Protein AF-A0A8C3LV06-F1 (afdb_monomer)

Solvent-accessible surface area (backbone atoms only — not comparable to full-atom values): 16966 Å² total; per-residue (Å²): 79,62,70,56,52,54,40,48,55,54,16,47,57,49,19,74,75,67,77,44,65,38,77,65,41,42,72,44,47,41,74,47,81,89,54,96,88,49,93,68,50,49,31,35,33,46,54,68,69,76,47,93,83,79,91,57,84,78,45,54,64,52,33,32,54,49,22,48,60,50,52,73,74,55,76,70,52,90,56,35,66,41,77,50,70,51,93,23,17,34,30,35,27,59,29,60,67,59,49,50,53,45,45,52,55,44,41,69,72,43,50,95,50,49,88,47,71,39,69,87,43,71,79,50,79,71,45,82,40,79,43,71,36,39,42,52,41,68,65,47,65,93,48,76,74,39,50,54,40,38,54,54,37,51,51,54,46,51,50,41,42,46,62,60,29,50,67,47,39,38,61,62,58,47,76,78,54,66,67,51,7,42,38,53,51,17,36,76,77,64,54,53,73,65,48,42,72,76,40,32,55,60,44,45,29,50,24,37,52,50,52,70,65,43,80,84,44,74,61,61,58,49,50,11,50,54,44,32,49,35,43,75,72,62,35,67,69,48,44,51,52,52,49,51,56,48,55,49,39,52,55,53,50,53,55,58,40,52,76,69,73,50,76,80,54,72,62,86,74,51,62,68,58,46,50,60,48,46,64,66,45,44,54,61,51,51,53,51,53,49,50,53,51,54,50,52,53,51,52,56,56,63,73,76,111

InterPro domains:
  IPR001278 Arginine-tRNA ligase [PR01038] (128-143)
  IPR001278 Arginine-tRNA ligase [PR01038] (143-159)
  IPR001278 Arginine-tRNA ligase [PR01038] (167-180)
  IPR001278 Arginine-tRNA ligase [PTHR11956] (5-273)
  IPR001412 Aminoacyl-tRNA synthetase, class I, conserved site [PS00178] (136-147)
  IPR014729 Rossmann-like alpha/beta/alpha sandwich fold [G3DSA:3.40.50.620] (123-284)
  IPR035684 Arginyl-tRNA synthetase, catalytic core domain [PF00750] (106-262)
  IPR036695 Arginyl tRNA synthetase N-terminal domain superfamily [G3DSA:3.30.1360.70] (3-115)
  IPR036695 Arginyl tRNA synthetase N-terminal domain superfamily [SSF55190] (5-115)

Sequence (305 aa):
MAACAFRRSIARQLSEVLDLPPENLIKSISAVPVSRKRHNADFQLSIASIEEGSSSDYVAQDLQLRAQKLAEKLKCDAVVSEISTGPGTVNFTINRELLAKTVLQQVLKDGTQYGTKSELFSTVPKQKAVVEFSSPNIAKKFHIGHLRSTIIGNFIANLKVALGHEVTRINYLGDWGMQFGLLGVGFQQFGDKEKLKSSPLQHLSEVYVQINKAPADENTKKLAKDFFRKLEEHDEQALSLWKEFRDFSIKEYTRIYKVQTIHAFSQQRLQYHLLYTVTSRMEPVAQHLMGELCAIDHEITTMNL

pLDDT: mean 80.42, std 15.05, range [36.78, 95.38]

Foldseek 3Di:
DLVLVLLLVVLVQLCVVVVDDSVLSSVQKDADDDDPPDDFFGIKGAQCSVDPDDDDPVVQVVLQVVLVVSQVSGDADQFFPDWDGDRSMIGTHGDPVSSVVVLVVQCVVCPVLPPLPDPVLVPVDAEEDEQEFLQEELLAADDVVSVVRLVVSLVVQVVSVSSVYNYAYDRNHNLADLLLLLLVLLCVVQNDPVCCVPPVSVRSNVSSVVSVPPPPDPVSSVSSVVLNVCVVVVPPVSVVVSVSSVVSSVVVVVVVSVVVVGDDHPPPPPVVVVVVVCVVVVVVVVVVVVVVVVVVVVVVVVVVD

Secondary structure (DSSP, 8-state):
-HHHHHHHHHHHHHHHHHT--HHHHHHHEEEPPPPSSS---SEEEEGGGTSS---STTHHHHHHHHHHHHHHH----SSEEEEEEETTEEEEEE-HHHHHHHHHHHHHHHGGGTTTS-GGGTTSPP-EEEEE----BTTS---HHHHHHHHHHHHHHHHHHHTT-EEEEE---B-SSHHHHHHHHHHHHH--HHHHHHSHHHHHHHHHHHHHHS---HHHHHHHHHHHHHHHTT-HHHHHHHHHHHHHHHHHHHHHHHHTTPPPPS-SSSHHHHHHHHHHHHHHHHHHHHHHHHHHHHHHHHTT-

Nearest PDB structures (foldseek):
  1bs2-assembly1_A  TM=8.374E-01  e=4.295E-19  Saccharomyces cerevisiae
  6ao8-assembly1_A  TM=7.789E-01  e=2.149E-13  Neisseria gonorrhoeae NCCP11945
  5yym-assembly1_A  TM=6.961E-01  e=3.476E-12  Escherichia coli K-12
  4q2t-assembly1_A  TM=6.545E-01  e=7.937E-13  Homo sapiens
  4r3z-assembly1_B  TM=6.795E-01  e=8.151E-12  Homo sapiens

Structure (mmCIF, N/CA/C/O backbone):
data_AF-A0A8C3LV06-F1
#
_entry.id   AF-A0A8C3LV06-F1
#
loop_
_atom_site.group_PDB
_atom_site.id
_atom_site.type_symbol
_atom_site.label_atom_id
_atom_site.label_alt_id
_atom_site.label_comp_id
_atom_site.label_asym_id
_atom_site.label_entity_id
_atom_site.label_seq_id
_atom_site.pdbx_PDB_ins_code
_atom_site.Cartn_x
_atom_site.Cartn_y
_atom_site.Cartn_z
_atom_site.occupancy
_atom_site.B_iso_or_equiv
_atom_site.auth_seq_id
_atom_site.auth_comp_id
_atom_site.auth_asym_id
_atom_site.auth_atom_id
_atom_site.pdbx_PDB_model_num
ATOM 1 N N . MET A 1 1 ? -17.267 -4.436 12.853 1.00 59.28 1 MET A N 1
ATOM 2 C CA . MET A 1 1 ? -16.192 -5.362 13.291 1.00 59.28 1 MET A CA 1
ATOM 3 C C . MET A 1 1 ? -16.259 -5.563 14.795 1.00 59.28 1 MET A C 1
ATOM 5 O O . MET A 1 1 ? -16.651 -4.626 15.475 1.00 59.28 1 MET A O 1
ATOM 9 N N . ALA A 1 2 ? -15.867 -6.730 15.315 1.00 57.78 2 ALA A N 1
ATOM 10 C CA . ALA A 1 2 ? -15.895 -7.057 16.750 1.00 57.78 2 ALA A CA 1
ATOM 11 C C . ALA A 1 2 ? -15.299 -5.951 17.650 1.00 57.78 2 ALA A C 1
ATOM 13 O O . ALA A 1 2 ? -15.920 -5.546 18.623 1.00 57.78 2 ALA A O 1
ATOM 14 N N . ALA A 1 3 ? -14.159 -5.366 17.260 1.00 59.59 3 ALA A N 1
ATOM 15 C CA . ALA A 1 3 ? -13.548 -4.242 17.978 1.00 59.59 3 ALA A CA 1
ATOM 16 C C . ALA A 1 3 ? -14.428 -2.975 18.008 1.00 59.59 3 ALA A C 1
ATOM 18 O O . ALA A 1 3 ? -14.523 -2.322 19.043 1.00 59.59 3 ALA A O 1
ATOM 19 N N . CYS A 1 4 ? -15.118 -2.645 16.908 1.00 75.12 4 CYS A N 1
ATOM 20 C CA . CYS A 1 4 ? -16.107 -1.561 16.891 1.00 75.12 4 CYS A CA 1
ATOM 21 C C . CYS A 1 4 ? -17.306 -1.892 17.787 1.00 75.12 4 CYS A C 1
ATOM 23 O O . CYS A 1 4 ? -17.836 -0.995 18.422 1.00 75.12 4 CYS A O 1
ATOM 25 N N . ALA A 1 5 ? -17.714 -3.162 17.883 1.00 83.69 5 ALA A N 1
ATOM 26 C CA . ALA A 1 5 ? -18.801 -3.566 18.775 1.00 83.69 5 ALA A CA 1
ATOM 27 C C . ALA A 1 5 ? -18.430 -3.349 20.253 1.00 83.69 5 ALA A C 1
ATOM 29 O O . ALA A 1 5 ? -19.227 -2.783 20.997 1.00 83.69 5 ALA A O 1
ATOM 30 N N . PHE A 1 6 ? -17.202 -3.695 20.655 1.00 90.31 6 PHE A N 1
ATOM 31 C CA . PHE A 1 6 ? -16.707 -3.412 22.007 1.00 90.31 6 PHE A CA 1
ATOM 32 C C . PHE A 1 6 ? -16.583 -1.907 22.275 1.00 90.31 6 PHE A C 1
ATOM 34 O O . PHE A 1 6 ? -17.076 -1.435 23.297 1.00 90.31 6 PHE A O 1
ATOM 41 N N . ARG A 1 7 ? -16.034 -1.130 21.327 1.00 90.31 7 ARG A N 1
ATOM 42 C CA . ARG A 1 7 ? -16.008 0.341 21.434 1.00 90.31 7 ARG A CA 1
ATOM 43 C C . ARG A 1 7 ? -17.403 0.946 21.544 1.00 90.31 7 ARG A C 1
ATOM 45 O O . ARG A 1 7 ? -17.586 1.841 22.353 1.00 90.31 7 ARG A O 1
ATOM 52 N N . ARG A 1 8 ? -18.386 0.456 20.782 1.00 89.62 8 ARG A N 1
ATOM 53 C CA . ARG A 1 8 ? -19.788 0.899 20.871 1.00 89.62 8 ARG A CA 1
ATOM 54 C C . ARG A 1 8 ? -20.403 0.580 22.231 1.00 89.62 8 ARG A C 1
ATOM 56 O O . ARG A 1 8 ? -21.121 1.415 22.764 1.00 89.62 8 ARG A O 1
ATOM 63 N N . SER A 1 9 ? -20.112 -0.594 22.796 1.00 91.69 9 SER A N 1
ATOM 64 C CA . SER A 1 9 ? -20.578 -0.961 24.140 1.00 91.69 9 SER A CA 1
ATOM 65 C C . SER A 1 9 ? -20.042 0.010 25.193 1.00 91.69 9 SER A C 1
ATOM 67 O O . SER A 1 9 ? -20.816 0.561 25.969 1.00 91.69 9 SER A O 1
ATOM 69 N N . ILE A 1 10 ? -18.734 0.291 25.155 1.00 93.19 10 ILE A N 1
ATOM 70 C CA . ILE A 1 10 ? -18.096 1.270 26.046 1.00 93.19 10 ILE A CA 1
ATOM 71 C C . ILE A 1 10 ? -18.674 2.6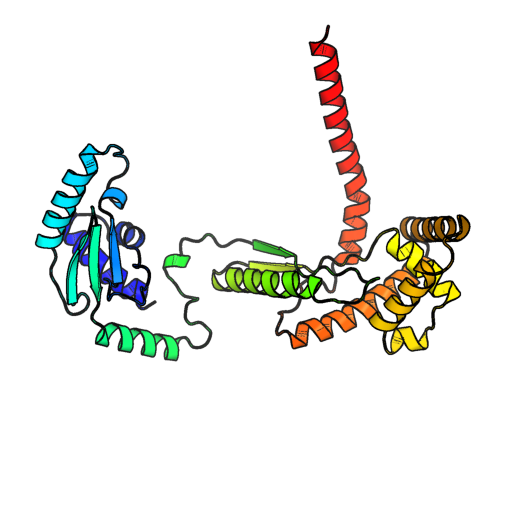75 25.805 1.00 93.19 10 ILE A C 1
ATOM 73 O O . ILE A 1 10 ? -19.052 3.361 26.750 1.00 93.19 10 ILE A O 1
ATOM 77 N N . ALA A 1 11 ? -18.790 3.099 24.543 1.00 92.31 11 ALA A N 1
ATOM 78 C CA . ALA A 1 11 ? -19.315 4.411 24.171 1.00 92.31 11 ALA A CA 1
ATOM 79 C C . ALA A 1 11 ? -20.763 4.618 24.629 1.00 92.31 11 ALA A C 1
ATOM 81 O O . ALA A 1 11 ? -21.119 5.726 25.013 1.00 92.31 11 ALA A O 1
ATOM 82 N N . ARG A 1 12 ? -21.592 3.567 24.622 1.00 92.12 12 ARG A N 1
ATOM 83 C CA . ARG A 1 12 ? -22.968 3.624 25.125 1.00 92.12 12 ARG A CA 1
ATOM 84 C C . ARG A 1 12 ? -23.007 3.884 26.629 1.00 92.12 12 ARG A C 1
ATOM 86 O O . ARG A 1 12 ? -23.731 4.775 27.051 1.00 92.12 12 ARG A O 1
ATOM 93 N N . GLN A 1 13 ? -22.200 3.169 27.415 1.00 91.94 13 GLN A N 1
ATOM 94 C CA . GLN A 1 13 ? -22.111 3.435 28.854 1.00 91.94 13 GLN A CA 1
ATOM 95 C C . GLN A 1 13 ? -21.597 4.853 29.138 1.00 91.94 13 GLN A C 1
ATOM 97 O O . GLN A 1 13 ? -22.142 5.567 29.971 1.00 91.94 13 GLN A O 1
ATOM 102 N N . LEU A 1 14 ? -20.558 5.285 28.418 1.00 91.56 14 LEU A N 1
ATOM 103 C CA . LEU A 1 14 ? -20.012 6.635 28.555 1.00 91.56 14 LEU A CA 1
ATOM 104 C C . LEU A 1 14 ? -21.028 7.712 28.168 1.00 91.56 14 LEU A C 1
ATOM 106 O O . LEU A 1 14 ? -21.079 8.749 28.818 1.00 91.56 14 LEU A O 1
ATOM 110 N N . SER A 1 15 ? -21.839 7.466 27.140 1.00 92.56 15 SER A N 1
ATOM 111 C CA . SER A 1 15 ? -22.902 8.367 26.691 1.00 92.56 15 SER A CA 1
ATOM 112 C C . SER A 1 15 ? -23.941 8.609 27.785 1.00 92.56 15 SER A C 1
ATOM 114 O O . SER A 1 15 ? -24.304 9.755 28.021 1.00 92.56 15 SER A O 1
ATOM 116 N N . GLU A 1 16 ? -24.340 7.563 28.515 1.00 90.50 16 GLU A N 1
ATOM 117 C CA . GLU A 1 16 ? -25.281 7.671 29.640 1.00 90.50 16 GLU A CA 1
ATOM 118 C C . GLU A 1 16 ? -24.711 8.493 30.810 1.00 90.50 16 GLU A C 1
ATOM 120 O O . GLU A 1 16 ? -25.458 9.159 31.523 1.00 90.50 16 GLU A O 1
ATOM 125 N N . VAL A 1 17 ? -23.389 8.467 31.011 1.00 90.38 17 VAL A N 1
ATOM 126 C CA . VAL A 1 17 ? -22.721 9.178 32.115 1.00 90.38 17 VAL A CA 1
ATOM 127 C C . VAL A 1 17 ? -22.338 10.617 31.753 1.00 90.38 17 VAL A C 1
ATOM 129 O O . VAL A 1 17 ? -22.349 11.488 32.624 1.00 90.38 17 VAL A O 1
ATOM 132 N N . LEU A 1 18 ? -21.952 10.857 30.498 1.00 87.50 18 LEU A N 1
ATOM 133 C CA . LEU A 1 18 ? -21.430 12.139 30.012 1.00 87.50 18 LEU A CA 1
ATOM 134 C C . LEU A 1 18 ? -22.473 12.987 29.275 1.00 87.50 18 LEU A C 1
ATOM 136 O O . LEU A 1 18 ? -22.171 14.131 28.957 1.00 87.50 18 LEU A O 1
ATOM 140 N N . ASP A 1 19 ? -23.656 12.437 28.989 1.00 87.06 19 ASP A N 1
ATOM 141 C CA . ASP A 1 19 ? -24.707 13.078 28.184 1.00 87.06 19 ASP A CA 1
ATOM 142 C C . ASP A 1 19 ? -24.207 13.531 26.796 1.00 87.06 19 ASP A C 1
ATOM 144 O O . ASP A 1 19 ? -24.545 14.589 26.268 1.00 87.06 19 ASP A O 1
ATOM 148 N N . LEU A 1 20 ? -23.338 12.711 26.194 1.00 86.94 20 LEU A N 1
ATOM 149 C CA . LEU A 1 20 ? -22.766 12.938 24.866 1.00 86.94 20 LEU A CA 1
ATOM 150 C C . LEU A 1 20 ? -23.224 11.854 23.887 1.00 86.94 20 LEU A C 1
ATOM 152 O O . LEU A 1 20 ? -23.352 10.696 24.287 1.00 86.94 20 LEU A O 1
ATOM 156 N N . PRO A 1 21 ? -23.396 12.161 22.588 1.00 86.31 21 PRO A N 1
ATOM 157 C CA . PRO A 1 21 ? -23.727 11.149 21.589 1.00 86.31 21 PRO A CA 1
ATOM 158 C C . PRO A 1 21 ? -22.672 10.024 21.532 1.00 86.31 21 PRO A C 1
ATOM 160 O O . PRO A 1 21 ? -21.477 10.327 21.420 1.00 86.31 21 PRO A O 1
ATOM 163 N N . PRO A 1 22 ? -23.069 8.732 21.514 1.00 85.62 22 PRO A N 1
ATOM 164 C CA . PRO A 1 22 ? -22.128 7.609 21.442 1.00 85.62 22 PRO A CA 1
ATOM 165 C C . PRO A 1 22 ? -21.170 7.694 20.245 1.00 85.62 22 PRO A C 1
ATOM 167 O O . PRO A 1 22 ? -20.008 7.310 20.350 1.00 85.62 22 PRO A O 1
ATOM 170 N N . GLU A 1 23 ? -21.633 8.247 19.120 1.00 83.56 23 GLU A N 1
ATOM 171 C CA . GLU A 1 23 ? -20.854 8.394 17.882 1.00 83.56 23 GLU A CA 1
ATOM 172 C C . GLU A 1 23 ? -19.604 9.270 18.047 1.00 83.56 23 GLU A C 1
ATOM 174 O O . GLU A 1 23 ? -18.563 9.000 17.442 1.00 83.56 23 GLU A O 1
ATOM 179 N N . ASN A 1 24 ? -19.674 10.290 18.907 1.00 81.56 24 ASN A N 1
ATOM 180 C CA . ASN A 1 24 ? -18.527 11.147 19.203 1.00 81.56 24 ASN A CA 1
ATOM 181 C C . ASN A 1 24 ? -17.500 10.393 20.062 1.00 81.56 24 ASN A C 1
ATOM 183 O O . ASN A 1 24 ? -16.297 10.477 19.824 1.00 81.56 24 ASN A O 1
ATOM 187 N N . LEU A 1 25 ? -17.980 9.574 21.000 1.00 86.50 25 LEU A N 1
ATOM 188 C CA . LEU A 1 25 ? -17.151 8.840 21.956 1.00 86.50 25 LEU A CA 1
ATOM 189 C C . LEU A 1 25 ? -16.418 7.645 21.329 1.00 86.50 25 LEU A C 1
ATOM 191 O O . LEU A 1 25 ? -15.299 7.332 21.733 1.00 86.50 25 LEU A O 1
ATOM 195 N N . ILE A 1 26 ? -16.989 7.000 20.303 1.00 86.81 26 ILE A N 1
ATOM 196 C CA . ILE A 1 26 ? -16.343 5.877 19.592 1.00 86.81 26 ILE A CA 1
ATOM 197 C C . ILE A 1 26 ? -14.964 6.270 19.035 1.00 86.81 26 ILE A C 1
ATOM 199 O O . ILE A 1 26 ? -14.056 5.432 18.994 1.00 86.81 26 ILE A O 1
ATOM 203 N N . LYS A 1 27 ? -14.800 7.532 18.611 1.00 80.75 27 LYS A N 1
ATOM 204 C CA . LYS A 1 27 ? -13.540 8.066 18.066 1.00 80.75 27 LYS A CA 1
ATOM 205 C C . LYS A 1 27 ? -12.513 8.361 19.158 1.00 80.75 27 LYS A C 1
ATOM 207 O O . LYS A 1 27 ? -11.328 8.119 18.943 1.00 80.75 27 LYS A O 1
ATOM 212 N N . SER A 1 28 ? -12.971 8.831 20.314 1.00 86.75 28 SER A N 1
ATOM 213 C CA . SER A 1 28 ? -12.127 9.147 21.473 1.00 86.75 28 SER A CA 1
ATOM 214 C C . SER A 1 28 ? -11.624 7.893 22.202 1.00 86.75 28 SER A C 1
ATOM 216 O O . SER A 1 28 ? -10.602 7.937 22.888 1.00 86.75 28 SER A O 1
ATOM 218 N N . ILE A 1 29 ? -12.292 6.745 22.025 1.00 90.38 29 ILE A N 1
ATOM 219 C CA . ILE A 1 29 ? -11.826 5.455 22.549 1.00 90.38 29 ILE A CA 1
ATOM 220 C C . ILE A 1 29 ? -10.744 4.869 21.631 1.00 90.38 29 ILE A C 1
ATOM 222 O O . ILE A 1 29 ? -10.997 4.431 20.502 1.00 90.38 29 ILE A O 1
ATOM 226 N N . SER A 1 30 ? -9.525 4.776 22.155 1.00 89.44 30 SER A N 1
ATOM 227 C CA . SER A 1 30 ? -8.371 4.185 21.472 1.00 89.44 30 SER A CA 1
ATOM 228 C C . SER A 1 30 ? -8.078 2.780 21.997 1.00 89.44 30 SER A C 1
ATOM 230 O O . SER A 1 30 ? -8.374 2.455 23.143 1.00 89.44 30 SER A O 1
ATOM 232 N N . ALA A 1 31 ? -7.534 1.911 21.140 1.00 89.69 31 ALA A N 1
ATOM 233 C CA . ALA A 1 31 ? -7.027 0.615 21.587 1.00 89.69 31 ALA A CA 1
ATOM 234 C C . ALA A 1 31 ? -5.646 0.813 22.220 1.00 89.69 31 ALA A C 1
ATOM 236 O O . ALA A 1 31 ? -4.816 1.535 21.662 1.00 89.69 31 ALA A O 1
ATOM 237 N N . VAL A 1 32 ? -5.398 0.168 23.355 1.00 88.88 32 VAL A N 1
ATOM 238 C CA . VAL A 1 32 ? -4.099 0.239 24.028 1.00 88.88 32 VAL A CA 1
ATOM 239 C C . VAL A 1 32 ? -3.105 -0.668 23.289 1.00 88.88 32 VAL A C 1
ATOM 241 O O . VAL A 1 32 ? -3.452 -1.799 22.933 1.00 88.88 32 VAL A O 1
ATOM 244 N N . PRO A 1 33 ? -1.861 -0.219 23.039 1.00 83.19 33 PRO A N 1
ATOM 245 C CA . PRO A 1 33 ? -0.847 -1.059 22.418 1.00 83.19 33 PRO A CA 1
ATOM 246 C C . PRO A 1 33 ? -0.583 -2.336 23.222 1.00 83.19 33 PRO A C 1
ATOM 248 O O . PRO A 1 33 ? -0.356 -2.303 24.436 1.00 83.19 33 PRO A O 1
ATOM 251 N N . VAL A 1 34 ? -0.556 -3.470 22.522 1.00 79.44 34 VAL A N 1
ATOM 252 C CA . VAL A 1 34 ? -0.264 -4.771 23.129 1.00 79.44 34 VAL A CA 1
ATOM 253 C C . VAL A 1 34 ? 1.190 -4.796 23.604 1.00 79.44 34 VAL A C 1
ATOM 255 O O . VAL A 1 34 ? 2.120 -4.656 22.808 1.00 79.44 34 VAL A O 1
ATOM 258 N N . SER A 1 35 ? 1.393 -5.011 24.904 1.00 76.50 35 SER A N 1
ATOM 259 C CA . SER A 1 35 ? 2.715 -5.191 25.506 1.00 76.50 35 SER A CA 1
ATOM 260 C C . SER A 1 35 ? 2.973 -6.664 25.802 1.00 76.50 35 SER A C 1
ATOM 262 O O . SER A 1 35 ? 2.131 -7.352 26.366 1.00 76.50 35 SER A O 1
ATOM 264 N N . ARG A 1 36 ? 4.177 -7.151 25.478 1.00 69.69 36 ARG A N 1
ATOM 265 C CA . ARG A 1 36 ? 4.601 -8.522 25.825 1.00 69.69 36 ARG A CA 1
ATOM 266 C C . ARG A 1 36 ? 4.936 -8.696 27.309 1.00 69.69 36 ARG A C 1
ATOM 268 O O . ARG A 1 36 ? 5.034 -9.824 27.771 1.00 69.69 36 ARG A O 1
ATOM 275 N N . LYS A 1 37 ? 5.184 -7.601 28.036 1.00 66.62 37 LYS A N 1
ATOM 276 C CA . LYS A 1 37 ? 5.711 -7.638 29.412 1.00 66.62 37 LYS A CA 1
ATOM 277 C C . LYS A 1 37 ? 4.635 -7.494 30.487 1.00 66.62 37 LYS A C 1
ATOM 279 O O . LYS A 1 37 ? 4.891 -7.847 31.632 1.00 66.62 37 LYS A O 1
ATOM 284 N N . ARG A 1 38 ? 3.476 -6.924 30.152 1.00 67.31 38 ARG A N 1
ATOM 285 C CA . ARG A 1 38 ? 2.383 -6.663 31.097 1.00 67.31 38 ARG A CA 1
ATOM 286 C C . ARG A 1 38 ? 1.049 -6.841 30.396 1.00 67.31 38 ARG A C 1
ATOM 288 O O . ARG A 1 38 ? 0.902 -6.421 29.249 1.00 67.31 38 ARG A O 1
ATOM 295 N N . HIS A 1 39 ? 0.097 -7.441 31.102 1.00 66.12 39 HIS A N 1
ATOM 296 C CA . HIS A 1 39 ? -1.296 -7.387 30.693 1.00 66.12 39 HIS A CA 1
ATOM 297 C C . HIS A 1 39 ? -1.780 -5.951 30.906 1.00 66.12 39 HIS A C 1
ATOM 299 O O . HIS A 1 39 ? -1.859 -5.483 32.039 1.00 66.12 39 HIS A O 1
ATOM 305 N N . ASN A 1 40 ? -2.041 -5.250 29.808 1.00 78.75 40 ASN A N 1
ATOM 306 C CA . ASN A 1 40 ? -2.630 -3.920 29.830 1.00 78.75 40 ASN A CA 1
ATOM 307 C C . ASN A 1 40 ? -4.138 -4.037 29.572 1.00 78.75 40 ASN A C 1
ATOM 309 O O . ASN A 1 40 ? -4.604 -5.053 29.050 1.00 78.75 40 ASN A O 1
ATOM 313 N N . ALA A 1 41 ? -4.881 -2.983 29.906 1.00 89.88 41 ALA A N 1
ATOM 314 C CA . ALA A 1 41 ? -6.248 -2.808 29.427 1.00 89.88 41 ALA A CA 1
ATOM 315 C C . ALA A 1 41 ? -6.306 -2.864 27.890 1.00 89.88 41 ALA A C 1
ATOM 317 O O . ALA A 1 41 ? -5.293 -2.668 27.219 1.00 89.88 41 ALA A O 1
ATOM 318 N N . ASP A 1 42 ? -7.484 -3.127 27.330 1.00 91.44 42 ASP A N 1
ATOM 319 C CA . ASP A 1 42 ? -7.668 -3.279 25.883 1.00 91.44 42 ASP A CA 1
ATOM 320 C C . ASP A 1 42 ? -8.013 -1.952 25.201 1.00 91.44 42 ASP A C 1
ATOM 322 O O . ASP A 1 42 ? -7.563 -1.674 24.085 1.00 91.44 42 ASP A O 1
ATOM 326 N N . PHE A 1 43 ? -8.795 -1.113 25.880 1.00 93.31 43 PHE A N 1
ATOM 327 C CA . PHE A 1 43 ? -9.181 0.210 25.409 1.00 93.31 43 PHE A CA 1
ATOM 328 C C . PHE A 1 43 ? -8.884 1.276 26.455 1.00 93.31 43 PHE A C 1
ATOM 330 O O . PHE A 1 43 ? -8.876 1.002 27.652 1.00 93.31 43 PHE A O 1
ATOM 337 N N . GLN A 1 44 ? -8.683 2.502 25.989 1.00 93.69 44 GLN A N 1
ATOM 338 C CA . GLN A 1 44 ? -8.524 3.672 26.836 1.00 93.69 44 GLN A CA 1
ATOM 339 C C . GLN A 1 44 ? -9.302 4.858 26.263 1.00 93.69 44 GLN A C 1
ATOM 341 O O . GLN A 1 44 ? -9.381 5.047 25.044 1.00 93.69 44 GLN A O 1
ATOM 346 N N . LEU A 1 45 ? -9.835 5.675 27.161 1.00 93.25 45 LEU A N 1
ATOM 347 C CA . LEU A 1 45 ? -10.432 6.971 26.881 1.00 93.25 45 LEU A CA 1
ATOM 348 C C . LEU A 1 45 ? -9.584 8.041 27.565 1.00 93.25 45 LEU A C 1
ATOM 350 O O . LEU A 1 45 ? -9.437 8.024 28.786 1.00 93.25 45 LEU A O 1
ATOM 354 N N . SER A 1 46 ? -9.030 8.969 26.787 1.00 91.69 46 SER A N 1
ATOM 355 C CA . SER A 1 46 ? -8.356 10.143 27.345 1.00 91.69 46 SER A CA 1
ATOM 356 C C . SER A 1 46 ? -9.391 11.207 27.680 1.00 91.69 46 SER A C 1
ATOM 358 O O . SER A 1 46 ? -10.158 11.603 26.804 1.00 91.69 46 SER A O 1
ATOM 360 N N . ILE A 1 47 ? -9.399 11.699 28.919 1.00 89.00 47 ILE A N 1
ATOM 361 C CA . ILE A 1 47 ? -10.327 12.765 29.330 1.00 89.00 47 ILE A CA 1
ATOM 362 C C . ILE A 1 47 ? -10.102 14.032 28.489 1.00 89.00 47 ILE A C 1
ATOM 364 O O . ILE A 1 47 ? -11.059 14.633 28.012 1.00 89.00 47 ILE A O 1
ATOM 368 N N . ALA A 1 48 ? -8.843 14.349 28.175 1.00 85.50 48 ALA A N 1
ATOM 369 C CA . ALA A 1 48 ? -8.485 15.474 27.310 1.00 85.50 48 ALA A CA 1
ATOM 370 C C . ALA A 1 48 ? -9.032 15.353 25.873 1.00 85.50 48 ALA A C 1
ATOM 372 O O . ALA A 1 48 ? -9.191 16.353 25.191 1.00 85.50 48 ALA A O 1
ATOM 373 N N . SER A 1 49 ? -9.339 14.141 25.394 1.00 82.62 49 SER A N 1
ATOM 374 C CA . SER A 1 49 ? -9.898 13.938 24.044 1.00 82.62 49 SER A CA 1
ATOM 375 C C . SER A 1 49 ? -11.404 14.205 23.939 1.00 82.62 49 SER A C 1
ATOM 377 O O . SER A 1 49 ? -11.962 14.126 22.846 1.00 82.62 49 SER A O 1
ATOM 379 N N . ILE A 1 50 ? -12.066 14.466 25.067 1.00 78.38 50 ILE A N 1
ATOM 380 C CA . ILE A 1 50 ? -13.497 14.790 25.148 1.00 78.38 50 ILE A CA 1
ATOM 381 C C . ILE A 1 50 ? -13.694 16.293 25.400 1.00 78.38 50 ILE A C 1
ATOM 383 O O . ILE A 1 50 ? -14.753 16.838 25.106 1.00 78.38 50 ILE A O 1
ATOM 387 N N . GLU A 1 51 ? -12.668 16.973 25.909 1.00 70.12 51 GLU A N 1
ATOM 388 C CA . GLU A 1 51 ? -12.691 18.389 26.255 1.00 70.12 51 GLU A CA 1
ATOM 389 C C . GLU A 1 51 ? -11.786 19.151 25.275 1.00 70.12 51 GLU A C 1
ATOM 391 O O . GLU A 1 51 ? -10.562 19.137 25.393 1.00 70.12 51 GLU A O 1
ATOM 396 N N . GLU A 1 52 ? -12.368 19.792 24.260 1.00 53.88 52 GLU A N 1
ATOM 397 C CA . GLU A 1 52 ? -11.611 20.658 23.352 1.00 53.88 52 GLU A CA 1
ATOM 398 C C . GLU A 1 52 ? -10.984 21.835 24.134 1.00 53.88 52 GLU A C 1
ATOM 400 O O . GLU A 1 52 ? -11.682 22.749 24.565 1.00 53.88 52 GLU A O 1
ATOM 405 N N . GLY A 1 53 ? -9.652 21.840 24.285 1.00 51.72 53 GLY A N 1
ATOM 406 C CA . GLY A 1 53 ? -8.877 23.079 24.457 1.00 51.72 53 GLY A CA 1
ATOM 407 C C . GLY A 1 53 ? -8.423 23.499 25.862 1.00 51.72 53 GLY A C 1
ATOM 408 O O . GLY A 1 53 ? -8.575 24.667 26.211 1.00 51.72 53 GLY A O 1
ATOM 409 N N . SER A 1 54 ? -7.759 22.643 26.646 1.00 44.84 54 SER A N 1
ATOM 410 C CA . SER A 1 54 ? -7.078 23.097 27.876 1.00 44.84 54 SER A CA 1
ATOM 411 C C . SER A 1 54 ? -5.652 22.541 28.026 1.00 44.84 54 SER A C 1
ATOM 413 O O . SER A 1 54 ? -5.413 21.434 28.499 1.00 44.84 54 SER A O 1
ATOM 415 N N . SER A 1 55 ? -4.674 23.358 27.621 1.00 49.16 55 SER A N 1
ATOM 416 C CA . SER A 1 55 ? -3.234 23.118 27.791 1.00 49.16 55 SER A CA 1
ATOM 417 C C . SER A 1 55 ? -2.706 23.851 29.031 1.00 49.16 55 SER A C 1
ATOM 419 O O . SER A 1 55 ? -2.677 25.078 29.022 1.00 49.16 55 SER A O 1
ATOM 421 N N . SER A 1 56 ? -2.269 23.131 30.074 1.00 49.06 56 SER A N 1
ATOM 422 C CA . SER A 1 56 ? -1.320 23.587 31.121 1.00 49.06 56 SER A CA 1
ATOM 423 C C . SER A 1 56 ? -1.065 22.464 32.141 1.00 49.06 56 SER A C 1
ATOM 425 O O . SER A 1 56 ? -1.964 21.683 32.414 1.00 49.06 56 SER A O 1
ATOM 427 N N . ASP A 1 57 ? 0.112 22.374 32.762 1.00 50.81 57 ASP A N 1
ATOM 428 C CA . ASP A 1 57 ? 0.483 21.295 33.703 1.00 50.81 57 ASP A CA 1
ATOM 429 C C . ASP A 1 57 ? -0.375 21.222 34.990 1.00 50.81 57 ASP A C 1
ATOM 431 O O . ASP A 1 57 ? -0.442 20.173 35.634 1.00 50.81 57 ASP A O 1
ATOM 435 N N . TYR A 1 58 ? -1.130 22.280 35.322 1.00 50.56 58 TYR A N 1
ATOM 436 C CA . TYR A 1 58 ? -2.178 22.243 36.360 1.00 50.56 58 TYR A CA 1
ATOM 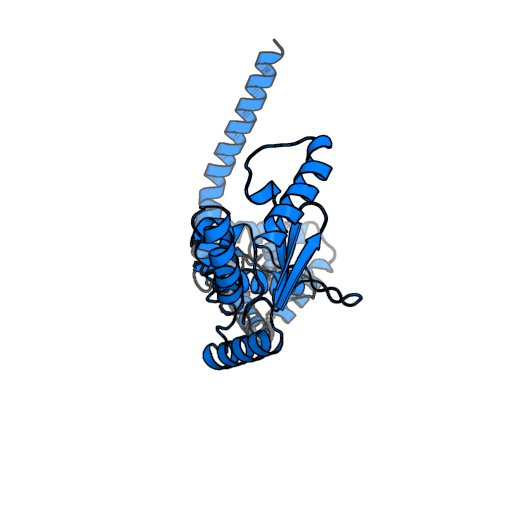437 C C . TYR A 1 58 ? -3.366 21.330 35.992 1.00 50.56 58 TYR A C 1
ATOM 439 O O . TYR A 1 58 ? -4.129 20.913 36.863 1.00 50.56 58 TYR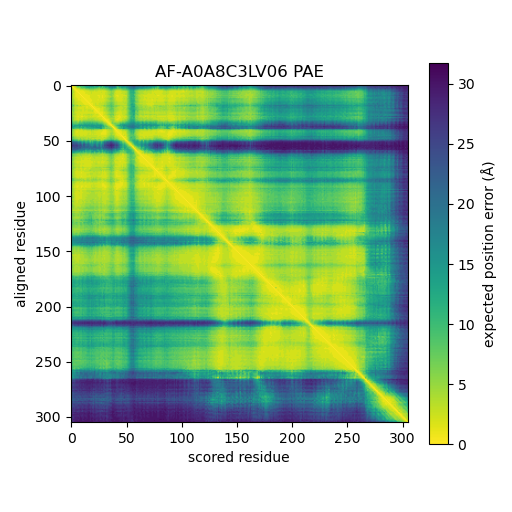 A O 1
ATOM 447 N N . VAL A 1 59 ? -3.498 20.975 34.712 1.00 61.53 59 VAL A N 1
ATOM 448 C CA . VAL A 1 59 ? -4.544 20.106 34.163 1.00 61.53 59 VAL A CA 1
ATOM 449 C C . VAL A 1 59 ? -4.284 18.632 34.509 1.00 61.53 59 VAL A C 1
ATOM 451 O O . VAL A 1 59 ? -5.229 17.867 34.625 1.00 61.53 59 VAL A O 1
ATOM 454 N N . ALA A 1 60 ? -3.045 18.190 34.764 1.00 61.22 60 ALA A N 1
ATOM 455 C CA . ALA A 1 60 ? -2.755 16.758 34.938 1.00 61.22 60 ALA A CA 1
ATOM 456 C C . ALA A 1 60 ? -3.390 16.133 36.201 1.00 61.22 60 ALA A C 1
ATOM 458 O O . ALA A 1 60 ? -3.962 15.042 36.129 1.00 61.22 60 ALA A O 1
ATOM 459 N N . GLN A 1 61 ? -3.324 16.818 37.352 1.00 63.66 61 GLN A N 1
ATOM 460 C CA . GLN A 1 61 ? -3.989 16.358 38.585 1.00 63.66 61 GLN A CA 1
ATOM 461 C C . GLN A 1 61 ? -5.516 16.432 38.470 1.00 63.66 61 GLN A C 1
ATOM 463 O O . GLN A 1 61 ? -6.215 15.540 38.951 1.00 63.66 61 GLN A O 1
ATOM 468 N N . ASP A 1 62 ? -6.026 17.453 37.785 1.00 82.12 62 ASP A N 1
ATOM 469 C CA . ASP A 1 62 ? -7.452 17.619 37.514 1.00 82.12 62 ASP A CA 1
ATOM 470 C C . ASP A 1 62 ? -7.983 16.516 36.577 1.00 82.12 62 ASP A C 1
ATOM 472 O O . ASP A 1 62 ? -8.972 15.854 36.890 1.00 82.12 62 ASP A O 1
ATOM 476 N N . LEU A 1 63 ? -7.266 16.196 35.494 1.00 84.06 63 LEU A N 1
ATOM 477 C CA . LEU A 1 63 ? -7.597 15.091 34.588 1.00 84.06 63 LEU A CA 1
ATOM 478 C C . LEU A 1 63 ? -7.571 13.736 35.295 1.00 84.06 63 LEU A C 1
ATOM 480 O O . LEU A 1 63 ? -8.431 12.898 35.027 1.00 84.06 63 LEU A O 1
ATOM 484 N N . GLN A 1 64 ? -6.609 13.503 36.194 1.00 87.12 64 GLN A N 1
ATOM 485 C CA . GLN A 1 64 ? -6.554 12.268 36.977 1.00 87.12 64 GLN A CA 1
ATOM 486 C C . GLN A 1 64 ? -7.779 12.126 37.885 1.00 87.12 64 GLN A C 1
ATOM 488 O O . GLN A 1 64 ? -8.418 11.072 37.903 1.00 87.12 64 GLN A O 1
ATOM 493 N N . LEU A 1 65 ? -8.129 13.188 38.614 1.00 88.00 65 LEU A N 1
ATOM 494 C CA . LEU A 1 65 ? -9.293 13.198 39.496 1.00 88.00 65 LEU A CA 1
ATOM 495 C C . LEU A 1 65 ? -10.597 13.021 38.704 1.00 88.00 65 LEU A C 1
ATOM 497 O O . LEU A 1 65 ? -11.503 12.310 39.137 1.00 88.00 65 LEU A O 1
ATOM 501 N N . ARG A 1 66 ? -10.698 13.632 37.521 1.00 87.62 66 ARG A N 1
ATOM 502 C CA . ARG A 1 66 ? -11.846 13.466 36.620 1.00 87.62 66 ARG A CA 1
ATOM 503 C C . ARG A 1 66 ? -11.938 12.053 36.056 1.00 87.62 66 ARG A C 1
ATOM 505 O O . ARG A 1 66 ? -13.032 11.497 36.035 1.00 87.62 66 ARG A O 1
ATOM 512 N N . ALA A 1 67 ? -10.817 11.450 35.660 1.00 91.38 67 ALA A N 1
ATOM 513 C CA . ALA A 1 67 ? -10.783 10.058 35.220 1.00 91.38 67 ALA A CA 1
ATOM 514 C C . ALA A 1 67 ? -11.280 9.113 36.326 1.00 91.38 67 ALA A C 1
ATOM 516 O O . ALA A 1 67 ? -12.074 8.219 36.045 1.00 91.38 67 ALA A O 1
ATOM 517 N N . GLN A 1 68 ? -10.888 9.352 37.583 1.00 92.38 68 GLN A N 1
ATOM 518 C CA . GLN A 1 68 ? -11.392 8.610 38.746 1.00 92.38 68 GLN A CA 1
ATOM 519 C C . GLN A 1 68 ? -12.899 8.790 38.938 1.00 92.38 68 GLN A C 1
ATOM 521 O O . GLN A 1 68 ? -13.627 7.800 38.946 1.00 92.38 68 GLN A O 1
ATOM 526 N N . LYS A 1 69 ? -13.388 10.035 38.977 1.00 91.44 69 LYS A N 1
ATOM 527 C CA . LYS A 1 69 ? -14.828 10.329 39.094 1.00 91.44 69 LYS A CA 1
ATOM 528 C C . LYS A 1 69 ? -15.657 9.722 37.963 1.00 91.44 69 LYS A C 1
ATOM 530 O O . LYS A 1 69 ? -16.804 9.339 38.179 1.00 91.44 69 LYS A O 1
ATOM 535 N N . LEU A 1 70 ? -15.114 9.674 36.746 1.00 91.81 70 LEU A N 1
ATOM 536 C CA . LEU A 1 70 ? -15.774 9.040 35.610 1.00 91.81 70 LEU A CA 1
ATOM 537 C C . LEU A 1 70 ? -15.792 7.516 35.771 1.00 91.81 70 LEU A C 1
ATOM 539 O O . LEU A 1 70 ? -16.845 6.908 35.608 1.00 91.81 70 LEU A O 1
ATOM 543 N N . ALA A 1 71 ? -14.660 6.908 36.134 1.00 93.69 71 ALA A N 1
ATOM 544 C CA . ALA A 1 71 ? -14.555 5.468 36.356 1.00 93.69 71 ALA A CA 1
ATOM 545 C C . ALA A 1 71 ? -15.510 4.966 37.454 1.00 93.69 71 ALA A C 1
ATOM 547 O O . ALA A 1 71 ? -16.136 3.929 37.268 1.00 93.69 71 ALA A O 1
ATOM 548 N N . GLU A 1 72 ? -15.691 5.723 38.542 1.00 93.88 72 GLU A N 1
ATOM 549 C CA . GLU A 1 72 ? -16.622 5.398 39.639 1.00 93.88 72 GLU A CA 1
ATOM 550 C C . GLU A 1 72 ? -18.097 5.346 39.207 1.00 93.88 72 GLU A C 1
ATOM 552 O O . GLU A 1 72 ? -18.900 4.632 39.808 1.00 93.88 72 GLU A O 1
ATOM 557 N N . LYS A 1 73 ? -18.469 6.104 38.169 1.00 93.44 73 LYS A N 1
ATOM 558 C CA . LYS A 1 73 ? -19.837 6.127 37.627 1.00 93.44 73 LYS A CA 1
ATOM 559 C C . LYS A 1 73 ? -20.099 5.010 36.617 1.00 93.44 73 LYS A C 1
ATOM 561 O O . LYS A 1 73 ? -21.259 4.730 36.314 1.00 93.44 73 LYS A O 1
ATOM 566 N N . LEU A 1 74 ? -19.046 4.401 36.078 1.00 93.94 74 LEU A N 1
ATOM 567 C CA . LEU A 1 74 ? -19.136 3.332 35.089 1.00 93.94 74 LEU A CA 1
ATOM 568 C C . LEU A 1 74 ? -19.254 1.969 35.776 1.00 93.94 74 LEU A C 1
ATOM 570 O O . LEU A 1 74 ? -18.872 1.795 36.932 1.00 93.94 74 LEU A O 1
ATOM 574 N N . LYS A 1 75 ? -19.806 0.981 35.065 1.00 93.06 75 LYS A N 1
ATOM 575 C CA . LYS A 1 75 ? -20.046 -0.357 35.618 1.00 93.06 75 LYS A CA 1
ATOM 576 C C . LYS A 1 75 ? -19.490 -1.431 34.694 1.00 93.06 75 LYS A C 1
ATOM 578 O O . LYS A 1 75 ? -19.696 -1.393 33.484 1.00 93.06 75 LYS A O 1
ATOM 583 N N . CYS A 1 76 ? -18.831 -2.425 35.284 1.00 93.06 76 CYS A N 1
ATOM 584 C CA . CYS A 1 76 ? -18.499 -3.648 34.563 1.00 93.06 76 CYS A CA 1
ATOM 585 C C . CYS A 1 76 ? -19.784 -4.363 34.119 1.00 93.06 76 CYS A C 1
ATOM 587 O O . CYS A 1 76 ? -20.797 -4.351 34.823 1.00 93.06 76 CYS A O 1
ATOM 589 N N . ASP A 1 77 ? -19.728 -5.001 32.956 1.00 92.69 77 ASP A N 1
ATOM 590 C CA . ASP A 1 77 ? -20.834 -5.746 32.363 1.00 92.69 77 ASP A CA 1
ATOM 591 C C . ASP A 1 77 ? -20.312 -7.012 31.656 1.00 92.69 77 ASP A C 1
ATOM 593 O O . ASP A 1 77 ? -19.176 -7.443 31.856 1.00 92.69 77 ASP A O 1
ATOM 597 N N . ALA A 1 78 ? -21.144 -7.653 30.831 1.00 92.12 78 ALA A N 1
ATOM 598 C CA . ALA A 1 78 ? -20.728 -8.840 30.081 1.00 92.12 78 ALA A CA 1
ATOM 599 C C . ALA A 1 78 ? -19.572 -8.563 29.094 1.00 92.12 78 ALA A C 1
ATOM 601 O O . ALA A 1 78 ? -18.861 -9.492 28.702 1.00 92.12 78 ALA A O 1
ATOM 602 N N . VAL A 1 79 ? -19.399 -7.304 28.678 1.00 92.94 79 VAL A N 1
ATOM 603 C CA . VAL A 1 79 ? -18.383 -6.854 27.727 1.00 92.94 79 VAL A CA 1
ATOM 604 C C . VAL A 1 79 ? -17.128 -6.371 28.450 1.00 92.94 79 VAL A C 1
ATOM 606 O O . VAL A 1 79 ? -16.036 -6.837 28.132 1.00 92.94 79 VAL A O 1
ATOM 609 N N . VAL A 1 80 ? -17.267 -5.456 29.405 1.00 95.00 80 VAL A N 1
ATOM 610 C CA . VAL A 1 80 ? -16.172 -4.848 30.166 1.00 95.00 80 VAL A CA 1
ATOM 611 C C . VAL A 1 80 ? -16.008 -5.595 31.485 1.00 95.00 80 VAL A C 1
ATOM 613 O O . VAL A 1 80 ? -16.855 -5.493 32.368 1.00 95.00 80 VAL A O 1
ATOM 616 N N . SER A 1 81 ? -14.905 -6.331 31.632 1.00 94.56 81 SER A N 1
ATOM 617 C CA . SER A 1 81 ? -14.615 -7.113 32.839 1.00 94.56 81 SER A CA 1
ATOM 618 C C . SER A 1 81 ? -13.952 -6.290 33.944 1.00 94.56 81 SER A C 1
ATOM 620 O O . SER A 1 81 ? -14.094 -6.616 35.118 1.00 94.56 81 SER A O 1
ATOM 622 N N . GLU A 1 82 ? -13.217 -5.239 33.581 1.00 94.81 82 GLU A N 1
ATOM 623 C CA . GLU A 1 82 ? -12.512 -4.375 34.529 1.00 94.81 82 GLU A CA 1
ATOM 624 C C . GLU A 1 82 ? -12.438 -2.945 33.991 1.00 94.81 82 GLU A C 1
ATOM 626 O O . GLU A 1 82 ? -12.196 -2.730 32.799 1.00 94.81 82 GLU A O 1
ATOM 631 N N . ILE A 1 83 ? -12.608 -1.978 34.892 1.00 95.38 83 ILE A N 1
ATOM 632 C CA . ILE A 1 83 ? -12.396 -0.556 34.636 1.00 95.38 83 ILE A CA 1
ATOM 633 C C . ILE A 1 83 ? -11.310 -0.083 35.595 1.00 95.38 83 ILE A C 1
ATOM 635 O O . ILE A 1 83 ? -11.432 -0.235 36.808 1.00 95.38 83 ILE A O 1
ATOM 639 N N . SER A 1 84 ? -10.242 0.485 35.050 1.00 93.56 84 SER A N 1
ATOM 640 C CA . SER A 1 84 ? -9.147 1.062 35.828 1.00 93.56 84 SER A CA 1
ATOM 641 C C . SER A 1 84 ? -8.856 2.484 35.363 1.00 93.56 84 SER A C 1
ATOM 643 O O . SER A 1 84 ? -9.373 2.947 34.346 1.00 93.56 84 SER A O 1
ATOM 645 N N . THR A 1 85 ? -8.032 3.207 36.114 1.00 92.69 85 THR A N 1
ATOM 646 C CA . THR A 1 85 ? -7.599 4.555 35.737 1.00 92.69 85 THR A CA 1
ATOM 647 C C . THR A 1 85 ? -6.097 4.584 35.509 1.00 92.69 85 THR A C 1
ATOM 649 O O . THR A 1 85 ? -5.331 3.914 36.200 1.00 92.69 85 THR A O 1
ATOM 652 N N . GLY A 1 86 ? -5.677 5.341 34.503 1.00 86.38 86 GLY A N 1
ATOM 653 C CA . GLY A 1 86 ? -4.290 5.732 34.274 1.00 86.38 86 GLY A CA 1
ATOM 654 C C . GLY A 1 86 ? -4.167 7.258 34.292 1.00 86.38 86 GLY A C 1
ATOM 655 O O . GLY A 1 86 ? -5.179 7.933 34.476 1.00 86.38 86 GLY A O 1
ATOM 656 N N . PRO A 1 87 ? -2.962 7.812 34.061 1.00 86.38 87 PRO A N 1
ATOM 657 C CA . PRO A 1 87 ? -2.729 9.258 34.016 1.00 86.38 87 PRO A CA 1
ATOM 658 C C . PRO A 1 87 ? -3.683 9.966 33.039 1.00 86.38 87 PRO A C 1
ATOM 660 O O . PRO A 1 87 ? -3.512 9.870 31.824 1.00 86.38 87 PRO A O 1
ATOM 663 N N . GLY A 1 88 ? -4.728 10.616 33.564 1.00 87.88 88 GLY A N 1
ATOM 664 C CA . GLY A 1 88 ? -5.757 11.309 32.770 1.00 87.88 88 GLY A CA 1
ATOM 665 C C . GLY A 1 88 ? -6.570 10.412 31.821 1.00 87.88 88 GLY A C 1
ATOM 666 O O . GLY A 1 88 ? -7.119 10.896 30.826 1.00 87.88 88 GLY A O 1
ATOM 667 N N . THR A 1 89 ? -6.622 9.103 32.088 1.00 92.62 89 THR A N 1
ATOM 668 C CA . THR A 1 89 ? -7.264 8.103 31.220 1.00 92.62 89 THR A CA 1
ATOM 669 C C . THR A 1 89 ? -8.145 7.140 32.008 1.00 92.62 89 THR A C 1
ATOM 671 O O . THR A 1 89 ? -7.814 6.736 33.123 1.00 92.62 89 THR A O 1
ATOM 674 N N . VAL A 1 90 ? -9.259 6.732 31.399 1.00 94.75 90 VAL A N 1
ATOM 675 C CA . VAL A 1 90 ? -10.069 5.596 31.860 1.00 94.75 90 VAL A CA 1
ATOM 676 C C . VAL A 1 90 ? -9.772 4.407 30.959 1.00 94.75 90 VAL A C 1
ATOM 678 O O . VAL A 1 90 ? -9.857 4.511 29.736 1.00 94.75 90 VAL A O 1
ATOM 681 N N . ASN A 1 91 ? -9.406 3.290 31.569 1.00 94.94 91 ASN A N 1
ATOM 682 C CA . ASN A 1 91 ? -8.946 2.078 30.913 1.00 94.94 91 ASN A CA 1
ATOM 683 C C . ASN A 1 91 ? -9.994 0.973 31.061 1.00 94.94 91 ASN A C 1
ATOM 685 O O . ASN A 1 91 ? -10.541 0.772 32.143 1.00 94.94 91 ASN A O 1
ATOM 689 N N . PHE A 1 92 ? -10.234 0.230 29.985 1.00 95.25 92 PHE A N 1
ATOM 690 C CA . PHE A 1 92 ? -11.249 -0.815 29.908 1.00 95.25 92 PHE A CA 1
ATOM 691 C C . PHE A 1 92 ? -10.605 -2.138 29.497 1.00 95.25 92 PHE A C 1
ATOM 693 O O . PHE A 1 92 ? -10.026 -2.247 28.410 1.00 95.25 92 PHE A O 1
ATOM 700 N N . THR A 1 93 ? -10.736 -3.154 30.342 1.00 94.25 93 THR A N 1
ATOM 701 C CA . THR A 1 93 ? -10.394 -4.540 30.005 1.00 94.25 93 THR A CA 1
ATOM 702 C C . THR A 1 93 ? -11.658 -5.255 29.543 1.00 94.25 93 THR A C 1
ATOM 704 O O . THR A 1 93 ? -12.692 -5.199 30.211 1.00 94.25 93 THR A O 1
ATOM 707 N N . ILE A 1 94 ? -11.588 -5.924 28.395 1.00 93.44 94 ILE A N 1
ATOM 708 C CA . ILE A 1 94 ? -12.716 -6.653 27.812 1.00 93.44 94 ILE A CA 1
ATOM 709 C C . ILE A 1 94 ? -12.688 -8.111 28.261 1.00 93.44 94 ILE A C 1
ATOM 711 O O . ILE A 1 94 ? -11.627 -8.729 28.377 1.00 93.44 94 ILE A O 1
ATOM 715 N N . ASN A 1 95 ? -13.872 -8.698 28.419 1.00 93.75 95 ASN A N 1
ATOM 716 C CA . ASN A 1 95 ? -14.026 -10.130 28.622 1.00 93.75 95 ASN A CA 1
ATOM 717 C C . ASN A 1 95 ? -13.336 -10.920 27.487 1.00 93.75 95 ASN A C 1
ATOM 719 O O . ASN A 1 95 ? -13.766 -10.907 26.328 1.00 93.75 95 ASN A O 1
ATOM 723 N N . ARG A 1 96 ? -12.257 -11.635 27.835 1.00 90.56 96 ARG A N 1
ATOM 724 C CA . ARG A 1 96 ? -11.409 -12.376 26.887 1.00 90.56 96 ARG A CA 1
ATOM 725 C C . ARG A 1 96 ? -12.144 -13.508 26.174 1.00 90.56 96 ARG A C 1
ATOM 727 O O . ARG A 1 96 ? -11.882 -13.733 24.994 1.00 90.56 96 ARG A O 1
ATOM 734 N N . GLU A 1 97 ? -13.064 -14.189 26.853 1.00 93.44 97 GLU A N 1
ATOM 735 C CA . GLU A 1 97 ? -13.858 -15.268 26.257 1.00 93.44 97 GLU A CA 1
ATOM 736 C C . GLU A 1 97 ? -14.807 -14.706 25.194 1.00 93.44 97 GLU A C 1
ATOM 738 O O . GLU A 1 97 ? -14.853 -15.196 24.061 1.00 93.44 97 GLU A O 1
ATOM 743 N N . LEU A 1 98 ? -15.494 -13.606 25.521 1.00 93.00 98 LEU A N 1
ATOM 744 C CA . LEU A 1 98 ? -16.372 -12.916 24.581 1.00 93.00 98 LEU A CA 1
ATOM 745 C C . LEU A 1 98 ? -15.591 -12.350 23.387 1.00 93.00 98 LEU A C 1
ATOM 747 O O . LEU A 1 98 ? -16.034 -12.492 22.243 1.00 93.00 98 LEU A O 1
ATOM 751 N N . LEU A 1 99 ? -14.421 -11.750 23.630 1.00 91.25 99 LEU A N 1
ATOM 752 C CA . LEU A 1 99 ? -13.511 -11.270 22.589 1.00 91.25 99 LEU A CA 1
ATOM 753 C C . LEU A 1 99 ? -13.115 -12.401 21.635 1.00 91.25 99 LEU A C 1
ATOM 755 O O . LEU A 1 99 ? -13.313 -12.268 20.427 1.00 91.25 99 LEU A O 1
ATOM 759 N N . ALA A 1 100 ? -12.598 -13.512 22.167 1.00 92.50 100 ALA A N 1
ATOM 760 C CA . ALA A 1 100 ? -12.154 -14.649 21.368 1.00 92.50 100 ALA A CA 1
ATOM 761 C C . ALA A 1 100 ? -13.300 -15.219 20.523 1.00 92.50 100 ALA A C 1
ATOM 763 O O . ALA A 1 100 ? -13.160 -15.354 19.307 1.00 92.50 100 ALA A O 1
ATOM 764 N N . LYS A 1 101 ? -14.462 -15.469 21.139 1.00 93.94 101 LYS A N 1
ATOM 765 C CA . LYS A 1 101 ? -15.653 -15.974 20.446 1.00 93.94 101 LYS A CA 1
ATOM 766 C C . LYS A 1 101 ? -16.086 -15.046 19.311 1.00 93.94 101 LYS A C 1
ATOM 768 O O . LYS A 1 101 ? -16.279 -15.505 18.187 1.00 93.94 101 LYS A O 1
ATOM 773 N N . THR A 1 102 ? -16.192 -13.747 19.584 1.00 92.00 102 THR A N 1
ATOM 774 C CA . THR A 1 102 ? -16.664 -12.756 18.604 1.00 92.00 102 THR A CA 1
ATOM 775 C C . THR A 1 102 ? -15.681 -12.605 17.443 1.00 92.00 102 THR A C 1
ATOM 777 O O . THR A 1 102 ? -16.091 -12.563 16.283 1.00 92.00 102 THR A O 1
ATOM 780 N N . VAL A 1 103 ? -14.375 -12.548 17.730 1.00 91.19 103 VAL A N 1
ATOM 781 C CA . VAL A 1 103 ? -13.334 -12.433 16.700 1.00 91.19 103 VAL A CA 1
ATOM 782 C C . VAL A 1 103 ? -13.295 -13.684 15.831 1.00 91.19 103 VAL A C 1
ATOM 784 O O . VAL A 1 103 ? -13.333 -13.555 14.611 1.00 91.19 103 VAL A O 1
ATOM 787 N N . LEU A 1 104 ? -13.284 -14.882 16.423 1.00 93.62 104 LEU A N 1
ATOM 788 C CA . LEU A 1 104 ? -13.237 -16.135 15.664 1.00 93.62 104 LEU A CA 1
ATOM 789 C C . LEU A 1 104 ? -14.463 -16.294 14.759 1.00 93.62 104 LEU A C 1
ATOM 791 O O . LEU A 1 104 ? -14.314 -16.591 13.575 1.00 93.62 104 LEU A O 1
ATOM 795 N N . GLN A 1 105 ? -15.665 -16.023 15.278 1.00 93.75 105 GLN A N 1
ATOM 796 C CA . GLN A 1 105 ? -16.892 -16.039 14.476 1.00 93.75 105 GLN A C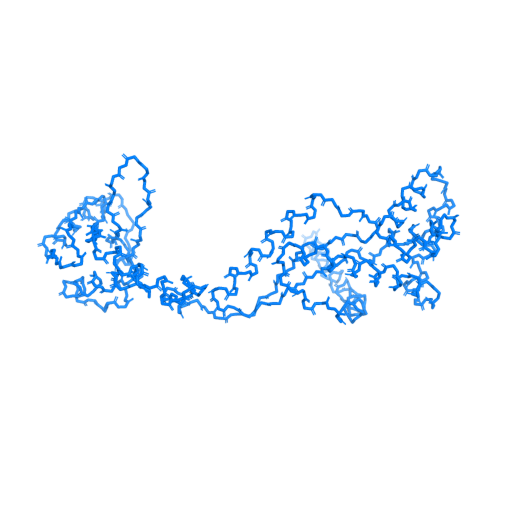A 1
ATOM 797 C C . GLN A 1 105 ? -16.827 -15.046 13.308 1.00 93.75 105 GLN A C 1
ATOM 799 O O . GLN A 1 105 ? -17.237 -15.376 12.196 1.00 93.75 105 GLN A O 1
ATOM 804 N N . GLN A 1 106 ? -16.283 -13.847 13.532 1.00 89.75 106 GLN A N 1
ATOM 805 C CA . GLN A 1 106 ? -16.157 -12.836 12.484 1.00 89.75 106 GLN A CA 1
ATOM 806 C C . GLN A 1 106 ? -15.112 -13.215 11.428 1.00 89.75 106 GLN A C 1
ATOM 808 O O . GLN A 1 106 ? -15.374 -13.043 10.242 1.00 89.75 106 GLN A O 1
ATOM 813 N N . VAL A 1 107 ? -13.952 -13.738 11.836 1.00 92.50 107 VAL A N 1
ATOM 814 C CA . VAL A 1 107 ? -12.899 -14.199 10.916 1.00 92.50 107 VAL A CA 1
ATOM 815 C C . VAL A 1 107 ? -13.436 -15.307 10.012 1.00 92.50 107 VAL A C 1
ATOM 817 O O . VAL A 1 107 ? -13.250 -15.245 8.800 1.00 92.50 107 VAL A O 1
ATOM 820 N N . LEU A 1 108 ? -14.162 -16.277 10.579 1.00 93.81 108 LEU A N 1
ATOM 821 C CA . LEU A 1 108 ? -14.791 -17.355 9.810 1.00 93.81 108 LEU A CA 1
ATOM 822 C C . LEU A 1 108 ? -15.867 -16.832 8.850 1.00 93.81 108 LEU A C 1
ATOM 824 O O . LEU A 1 108 ? -15.963 -17.304 7.721 1.00 93.81 108 LEU A O 1
ATOM 828 N N . LYS A 1 109 ? -16.659 -15.844 9.281 1.00 92.69 109 LYS A N 1
ATOM 829 C CA . LYS A 1 109 ? -17.716 -15.238 8.462 1.00 92.69 109 LYS A CA 1
ATOM 830 C C . LYS A 1 109 ? -17.169 -14.390 7.310 1.00 92.69 109 LYS A C 1
ATOM 832 O O . LYS A 1 109 ? -17.719 -14.435 6.213 1.00 92.69 109 LYS A O 1
ATOM 837 N N . ASP A 1 110 ? -16.136 -13.587 7.560 1.00 90.12 110 ASP A N 1
ATOM 838 C CA . ASP A 1 110 ? -15.610 -12.627 6.582 1.00 90.12 110 ASP A CA 1
ATOM 839 C C . ASP A 1 110 ? -14.509 -13.206 5.684 1.00 90.12 110 ASP A C 1
ATOM 841 O O . ASP A 1 110 ? -14.264 -12.662 4.604 1.00 90.12 110 ASP A O 1
ATOM 845 N N . GLY A 1 111 ? -13.828 -14.274 6.110 1.00 91.62 111 GLY A N 1
ATOM 846 C CA . GLY A 1 111 ? -12.744 -14.904 5.358 1.00 91.62 111 GLY A CA 1
ATOM 847 C C . GLY A 1 111 ? -11.653 -13.904 4.964 1.00 91.62 111 GLY A C 1
ATOM 848 O O . GLY A 1 111 ? -11.122 -13.175 5.803 1.00 91.62 111 GLY A O 1
ATOM 849 N N . THR A 1 112 ? -11.347 -13.821 3.666 1.00 87.25 112 THR A N 1
ATOM 850 C CA . THR A 1 112 ? -10.340 -12.892 3.115 1.00 87.25 112 THR A CA 1
ATOM 851 C C . THR A 1 112 ? -10.698 -11.418 3.295 1.00 87.25 112 THR A C 1
ATOM 853 O O . THR A 1 112 ? -9.827 -10.562 3.174 1.00 87.25 112 THR A O 1
ATOM 856 N N . GLN A 1 113 ? -11.963 -11.107 3.589 1.00 86.88 113 GLN A N 1
ATOM 857 C CA . GLN A 1 113 ? -12.434 -9.738 3.795 1.00 86.88 113 GLN A CA 1
ATOM 858 C C . GLN A 1 113 ? -12.350 -9.299 5.262 1.00 86.88 113 GLN A C 1
ATOM 860 O O . GLN A 1 113 ? -12.701 -8.153 5.568 1.00 86.88 113 GLN A O 1
ATOM 865 N N . TYR A 1 114 ? -11.903 -10.166 6.176 1.00 89.00 114 TYR A N 1
ATOM 866 C CA . TYR A 1 114 ? -11.730 -9.795 7.577 1.00 89.00 114 TYR A CA 1
ATOM 867 C C . TYR A 1 114 ? -10.790 -8.586 7.706 1.00 89.00 114 TYR A C 1
ATOM 869 O O . TYR A 1 114 ? -9.769 -8.490 7.031 1.00 89.00 114 TYR A O 1
ATOM 877 N N . GLY A 1 115 ? -11.158 -7.624 8.554 1.00 84.94 115 GLY A N 1
ATOM 878 C CA . GLY A 1 115 ? -10.391 -6.390 8.750 1.00 84.94 115 GLY A CA 1
ATOM 879 C C . GLY A 1 115 ? -10.645 -5.287 7.714 1.00 84.94 115 GLY A C 1
ATOM 880 O O . GLY A 1 115 ? -10.292 -4.145 7.983 1.00 84.94 115 GLY A O 1
ATOM 881 N N . THR A 1 116 ? -11.299 -5.571 6.580 1.00 84.50 116 THR A N 1
ATOM 882 C CA . THR A 1 116 ? -11.577 -4.556 5.534 1.00 84.50 116 THR A CA 1
ATOM 883 C C . THR A 1 116 ? -12.880 -3.783 5.772 1.00 84.50 116 THR A C 1
ATOM 885 O O . THR A 1 116 ? -13.007 -2.621 5.402 1.00 84.50 116 THR A O 1
ATOM 888 N N . LYS A 1 117 ? -13.859 -4.399 6.445 1.00 79.31 117 LYS A N 1
ATOM 889 C CA . LYS A 1 117 ? -15.198 -3.832 6.701 1.00 79.31 117 LYS A CA 1
ATOM 890 C C . LYS A 1 117 ? -15.278 -3.135 8.065 1.00 79.31 117 LYS A C 1
ATOM 892 O O . LYS A 1 117 ? -16.139 -3.452 8.892 1.00 79.31 117 LYS A O 1
ATOM 897 N N . SER A 1 118 ? -14.344 -2.223 8.331 1.00 78.94 118 SER A N 1
ATOM 898 C CA . SER A 1 118 ? -14.326 -1.439 9.570 1.00 78.94 118 SER A CA 1
ATOM 899 C C . SER A 1 118 ? -15.207 -0.203 9.474 1.00 78.94 118 SER A C 1
ATOM 901 O O . SER A 1 118 ? -15.083 0.579 8.539 1.00 78.94 118 SER A O 1
ATOM 903 N N . GLU A 1 119 ? -16.025 0.032 10.498 1.00 76.31 119 GLU A N 1
ATOM 904 C CA . GLU A 1 119 ? -16.689 1.326 10.692 1.00 76.31 119 GLU A CA 1
ATOM 905 C C . GLU A 1 119 ? -15.672 2.449 10.907 1.00 76.31 119 GLU A C 1
ATOM 907 O O . GLU A 1 119 ? -15.922 3.572 10.503 1.00 76.31 119 GLU A O 1
ATOM 912 N N . LEU A 1 120 ? -14.484 2.155 11.444 1.00 75.75 120 LEU A N 1
ATOM 913 C CA . LEU A 1 120 ? -13.423 3.162 11.553 1.00 75.75 120 LEU A CA 1
ATOM 914 C C . LEU A 1 120 ? -12.959 3.678 10.182 1.00 75.75 120 LEU A C 1
ATOM 916 O O . LEU A 1 120 ? -12.326 4.724 10.107 1.00 75.75 120 LEU A O 1
ATOM 920 N N . PHE A 1 121 ? -13.258 2.948 9.103 1.00 78.56 121 PHE A N 1
ATOM 921 C CA . PHE A 1 121 ? -12.960 3.373 7.738 1.00 78.56 121 PHE A CA 1
ATOM 922 C C . PHE A 1 121 ? -14.145 4.077 7.064 1.00 78.56 121 PHE A C 1
ATOM 924 O O . PHE A 1 121 ? -13.973 4.604 5.972 1.00 78.56 121 PHE A O 1
ATOM 931 N N . SER A 1 122 ? -15.332 4.137 7.685 1.00 74.19 122 SER A N 1
ATOM 932 C CA . SER A 1 122 ? -16.509 4.789 7.084 1.00 74.19 122 SER A CA 1
ATOM 933 C C . SER A 1 122 ? -16.329 6.301 6.929 1.00 74.19 122 SER A C 1
ATOM 935 O O . SER A 1 122 ? -16.882 6.895 6.009 1.00 74.19 122 SER A O 1
ATOM 937 N N . THR A 1 123 ? -15.515 6.909 7.795 1.00 72.81 123 THR A N 1
ATOM 938 C CA . THR A 1 123 ? -15.172 8.334 7.751 1.00 72.81 123 THR A CA 1
ATOM 939 C C . THR A 1 123 ? -13.998 8.639 6.829 1.00 72.81 123 THR A C 1
ATOM 941 O O . THR A 1 123 ? -13.699 9.809 6.605 1.00 72.81 123 THR A O 1
ATOM 944 N N . VAL A 1 124 ? -13.295 7.620 6.321 1.00 78.38 124 VAL A N 1
ATOM 945 C CA . VAL A 1 124 ? -12.198 7.833 5.375 1.00 78.38 124 VAL A CA 1
ATOM 946 C C . VAL A 1 124 ? -12.827 8.162 4.021 1.00 78.38 124 VAL A C 1
ATOM 948 O O . VAL A 1 124 ? -13.539 7.322 3.462 1.00 78.38 124 VAL A O 1
ATOM 951 N N . PRO A 1 125 ? -12.603 9.370 3.472 1.00 83.06 125 PRO A N 1
ATOM 952 C CA . PRO A 1 125 ? -13.169 9.721 2.184 1.00 83.06 125 PRO A CA 1
ATOM 953 C C . PRO A 1 125 ? -12.612 8.779 1.121 1.00 83.06 125 PRO A C 1
ATOM 955 O O . PRO A 1 125 ? -11.397 8.602 0.980 1.00 83.06 125 PRO A O 1
ATOM 958 N N . LYS A 1 126 ? -13.512 8.173 0.347 1.00 88.00 126 LYS A N 1
ATOM 959 C CA . LYS A 1 126 ? -13.114 7.372 -0.808 1.00 88.00 126 LYS A CA 1
ATOM 960 C C . LYS A 1 126 ? -12.518 8.305 -1.847 1.00 88.00 126 LYS A C 1
ATOM 962 O O . LYS A 1 126 ? -13.100 9.324 -2.204 1.00 88.00 126 LYS A O 1
ATOM 967 N N . GLN A 1 127 ? -11.340 7.939 -2.321 1.00 90.50 127 GLN A N 1
ATOM 968 C CA . GLN A 1 127 ? -10.557 8.741 -3.250 1.00 90.50 127 GLN A CA 1
ATOM 969 C C . GLN A 1 127 ? -10.033 7.841 -4.356 1.00 90.50 127 GLN A C 1
ATOM 971 O O . GLN A 1 127 ? -9.851 6.636 -4.154 1.00 90.50 127 GLN A O 1
ATOM 976 N N . LYS A 1 128 ? -9.761 8.452 -5.505 1.00 94.25 128 LYS A N 1
ATOM 977 C CA . LYS A 1 128 ? -8.965 7.836 -6.559 1.00 94.25 128 LYS A CA 1
ATOM 978 C C . LYS A 1 128 ? -7.497 8.029 -6.212 1.00 94.25 128 LYS A C 1
ATOM 980 O O . LYS A 1 128 ? -7.062 9.154 -5.986 1.00 94.25 128 LYS A O 1
ATOM 985 N N . ALA A 1 129 ? -6.746 6.940 -6.145 1.00 91.38 129 ALA A N 1
ATOM 986 C CA . ALA A 1 129 ? -5.326 6.964 -5.840 1.00 91.38 129 ALA A CA 1
ATOM 987 C C . ALA A 1 129 ? -4.535 6.346 -6.988 1.00 91.38 129 ALA A C 1
ATOM 989 O O . ALA A 1 129 ? -4.809 5.228 -7.422 1.00 91.38 129 ALA A O 1
ATOM 990 N N . VAL A 1 130 ? -3.515 7.063 -7.440 1.00 94.44 130 VAL A N 1
ATOM 991 C CA . VAL A 1 130 ? -2.493 6.516 -8.325 1.00 94.44 130 VAL A CA 1
ATOM 992 C C . VAL A 1 130 ? -1.323 6.066 -7.462 1.00 94.44 130 VAL A C 1
ATOM 994 O O . VAL A 1 130 ? -0.821 6.838 -6.649 1.00 94.44 130 VAL A O 1
ATOM 997 N N . VAL A 1 131 ? -0.911 4.808 -7.609 1.00 91.44 131 VAL A N 1
ATOM 998 C CA . VAL A 1 131 ? 0.282 4.271 -6.947 1.00 91.44 131 VAL A CA 1
ATOM 999 C C . VAL A 1 131 ? 1.244 3.821 -8.033 1.00 91.44 131 VAL A C 1
ATOM 1001 O O . VAL A 1 131 ? 1.006 2.819 -8.712 1.00 91.44 131 VAL A O 1
ATOM 1004 N N . GLU A 1 132 ? 2.303 4.601 -8.216 1.00 93.12 132 GLU A N 1
ATOM 1005 C CA . GLU A 1 132 ? 3.417 4.277 -9.099 1.00 93.12 132 GLU A CA 1
ATOM 1006 C C . GLU A 1 132 ? 4.472 3.501 -8.308 1.00 93.12 132 GLU A C 1
ATOM 1008 O O . GLU A 1 132 ? 4.806 3.875 -7.183 1.00 93.12 132 GLU A O 1
ATOM 1013 N N . PHE A 1 133 ? 4.913 2.365 -8.849 1.00 90.81 133 PHE A N 1
ATOM 1014 C CA . PHE A 1 133 ? 5.948 1.556 -8.220 1.00 90.81 133 PHE A CA 1
ATOM 1015 C C . PHE A 1 133 ? 6.632 0.600 -9.199 1.00 90.81 133 PHE A C 1
ATOM 1017 O O . PHE A 1 133 ? 6.160 0.341 -10.306 1.00 90.81 133 PHE A O 1
ATOM 1024 N N . SER A 1 134 ? 7.722 -0.010 -8.728 1.00 88.75 134 SER A N 1
ATOM 1025 C CA . SER A 1 134 ? 8.653 -0.843 -9.492 1.00 88.75 134 SER A CA 1
ATOM 1026 C C . SER A 1 134 ? 9.501 -0.055 -10.489 1.00 88.75 134 SER A C 1
ATOM 1028 O O . SER A 1 134 ? 10.711 0.024 -10.279 1.00 88.75 134 SER A O 1
ATOM 1030 N N . SER A 1 135 ? 8.875 0.507 -11.528 1.00 88.38 135 SER A N 1
ATOM 1031 C CA . SER A 1 135 ? 9.453 1.423 -12.524 1.00 88.38 135 SER A CA 1
ATOM 1032 C C . SER A 1 135 ? 10.904 1.116 -12.920 1.00 88.38 135 SER A C 1
ATOM 1034 O O . SER A 1 135 ? 11.784 1.971 -12.794 1.00 88.38 135 SER A O 1
ATOM 1036 N N . PRO A 1 136 ? 11.201 -0.127 -13.356 1.00 85.75 136 PRO A N 1
ATOM 1037 C CA . PRO A 1 136 ? 12.543 -0.498 -13.758 1.00 85.75 136 PRO A CA 1
ATOM 1038 C C . PRO A 1 136 ? 12.943 0.205 -15.053 1.00 85.75 136 PRO A C 1
ATOM 1040 O O . PRO A 1 136 ? 12.118 0.572 -15.892 1.00 85.75 136 PRO A O 1
ATOM 1043 N N . ASN A 1 137 ? 14.250 0.321 -15.241 1.00 83.19 137 ASN A N 1
ATOM 1044 C CA . ASN A 1 137 ? 14.817 0.716 -16.517 1.00 83.19 137 ASN A CA 1
ATOM 1045 C C . ASN A 1 137 ? 14.997 -0.514 -17.414 1.00 83.19 137 ASN A C 1
ATOM 1047 O O . ASN A 1 137 ? 15.672 -1.466 -17.019 1.00 83.19 137 ASN A O 1
ATOM 1051 N N . ILE A 1 138 ? 14.434 -0.471 -18.620 1.00 78.12 138 ILE A N 1
ATOM 1052 C CA . ILE A 1 138 ? 14.440 -1.598 -19.565 1.00 78.12 138 ILE A CA 1
ATOM 1053 C C . ILE A 1 138 ? 15.862 -1.974 -20.011 1.00 78.12 138 ILE A C 1
ATOM 1055 O O . ILE A 1 138 ? 16.154 -3.146 -20.243 1.00 78.12 138 ILE A O 1
ATOM 1059 N N . ALA A 1 139 ? 16.773 -1.001 -20.079 1.00 68.75 139 ALA A N 1
ATOM 1060 C CA . ALA A 1 139 ? 18.156 -1.223 -20.491 1.00 68.75 139 ALA A CA 1
ATOM 1061 C C . ALA A 1 139 ? 19.012 -1.915 -19.413 1.00 68.75 139 ALA A C 1
ATOM 1063 O O . ALA A 1 139 ? 20.176 -2.233 -19.658 1.00 68.75 139 ALA A O 1
ATOM 1064 N N . LYS A 1 140 ? 18.473 -2.141 -18.205 1.00 71.75 140 LYS A N 1
ATOM 1065 C CA . LYS A 1 140 ? 19.200 -2.746 -17.084 1.00 71.75 140 LYS A CA 1
ATOM 1066 C C . LYS A 1 140 ? 18.496 -3.998 -16.576 1.00 71.75 140 LYS A C 1
ATOM 1068 O O . LYS A 1 140 ? 17.273 -4.071 -16.473 1.00 71.75 140 LYS A O 1
ATOM 1073 N N . LYS A 1 141 ? 19.295 -4.988 -16.171 1.00 71.31 141 LYS A N 1
ATOM 1074 C CA . LYS A 1 141 ? 18.781 -6.207 -15.542 1.00 71.31 141 LYS A CA 1
ATOM 1075 C C . LYS A 1 141 ? 17.970 -5.865 -14.289 1.00 71.31 141 LYS A C 1
ATOM 1077 O O . LYS A 1 141 ? 18.400 -5.073 -13.448 1.00 71.31 141 LYS A O 1
ATOM 1082 N N . PHE A 1 142 ? 16.824 -6.522 -14.121 1.00 69.12 142 PHE A N 1
ATOM 1083 C CA . PHE A 1 142 ? 16.037 -6.416 -12.897 1.00 69.12 142 PHE A CA 1
ATOM 1084 C C . PHE A 1 142 ? 16.841 -6.966 -11.706 1.00 69.12 142 PHE A C 1
ATOM 1086 O O . PHE A 1 142 ? 17.077 -8.169 -11.606 1.00 69.12 142 PHE A O 1
ATOM 1093 N N . HIS A 1 143 ? 17.293 -6.085 -10.812 1.00 70.94 143 HIS A N 1
ATOM 1094 C CA . HIS A 1 143 ? 18.004 -6.445 -9.580 1.00 70.94 143 HIS A CA 1
ATOM 1095 C C . HIS A 1 143 ? 17.170 -6.162 -8.318 1.00 70.94 143 HIS A C 1
ATOM 1097 O O . HIS A 1 143 ? 16.121 -5.520 -8.374 1.00 70.94 143 HIS A O 1
ATOM 1103 N N . ILE A 1 144 ? 17.680 -6.594 -7.156 1.00 69.25 144 ILE A N 1
ATOM 1104 C CA . ILE A 1 144 ? 17.035 -6.472 -5.831 1.00 69.25 144 ILE A CA 1
ATOM 1105 C C . ILE A 1 144 ? 16.616 -5.036 -5.460 1.00 69.25 144 ILE A C 1
ATOM 1107 O O . ILE A 1 144 ? 15.719 -4.833 -4.647 1.00 69.25 144 ILE A O 1
ATOM 1111 N N . GLY A 1 145 ? 17.228 -4.025 -6.084 1.00 74.06 145 GLY A N 1
ATOM 1112 C CA . GLY A 1 145 ? 16.856 -2.622 -5.893 1.00 74.06 145 GLY A CA 1
ATOM 1113 C C . GLY A 1 145 ? 15.417 -2.350 -6.332 1.00 74.06 145 GLY A C 1
ATOM 1114 O O . GLY A 1 145 ? 14.662 -1.718 -5.596 1.00 74.06 145 GLY A O 1
ATOM 1115 N N . HIS A 1 146 ? 14.995 -2.927 -7.461 1.00 80.19 146 HIS A N 1
ATOM 1116 C CA . HIS A 1 146 ? 13.620 -2.806 -7.950 1.00 80.19 146 HIS A CA 1
ATOM 1117 C C . HIS A 1 146 ? 12.633 -3.615 -7.102 1.00 80.19 146 HIS A C 1
ATOM 1119 O O . HIS A 1 146 ? 11.465 -3.242 -7.002 1.00 80.19 146 HIS A O 1
ATOM 1125 N N . LEU A 1 147 ? 13.083 -4.683 -6.430 1.00 81.94 147 LEU A N 1
ATOM 1126 C CA . LEU A 1 147 ? 12.227 -5.503 -5.567 1.00 81.94 147 LEU A CA 1
ATOM 1127 C C . LEU A 1 147 ? 11.647 -4.693 -4.397 1.00 81.94 147 LEU A C 1
ATOM 1129 O O . LEU A 1 147 ? 10.475 -4.851 -4.069 1.00 81.94 147 LEU A O 1
ATOM 1133 N N . ARG A 1 148 ? 12.432 -3.778 -3.810 1.00 87.56 148 ARG A N 1
ATOM 1134 C CA . ARG A 1 148 ? 11.980 -2.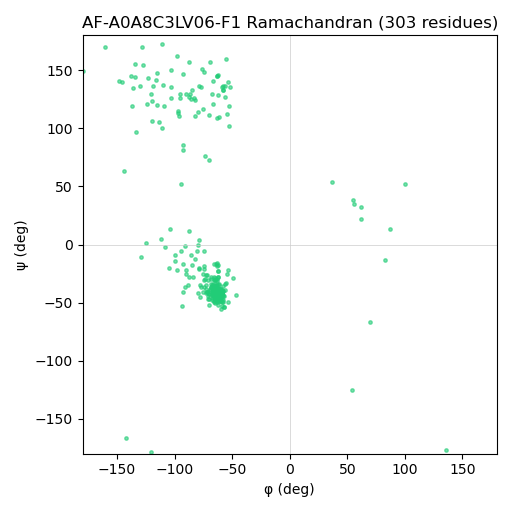921 -2.699 1.00 87.56 148 ARG A CA 1
ATOM 1135 C C . ARG A 1 148 ? 10.786 -2.058 -3.097 1.00 87.56 148 ARG A C 1
ATOM 1137 O O . ARG A 1 148 ? 9.745 -2.135 -2.451 1.00 87.56 148 ARG A O 1
ATOM 1144 N N . SER A 1 149 ? 10.932 -1.279 -4.174 1.00 89.62 149 SER A N 1
ATOM 1145 C CA . SER A 1 149 ? 9.843 -0.452 -4.715 1.00 89.62 149 SER A CA 1
ATOM 1146 C C . SER A 1 149 ? 8.642 -1.322 -5.091 1.00 89.62 149 SER A C 1
ATOM 1148 O O . SER A 1 149 ? 7.507 -1.007 -4.745 1.00 89.62 149 SER A O 1
ATOM 1150 N N . THR A 1 150 ? 8.907 -2.482 -5.698 1.00 88.06 150 THR A N 1
ATOM 1151 C CA . THR A 1 150 ? 7.870 -3.426 -6.123 1.00 88.06 150 THR A CA 1
ATOM 1152 C C . THR A 1 150 ? 6.988 -3.902 -4.962 1.00 88.06 150 THR A C 1
ATOM 1154 O O . THR A 1 150 ? 5.764 -3.787 -5.027 1.00 88.06 150 THR A O 1
ATOM 1157 N N . ILE A 1 151 ? 7.594 -4.407 -3.884 1.00 88.25 151 ILE A N 1
ATOM 1158 C CA . ILE A 1 151 ? 6.861 -4.953 -2.732 1.00 88.25 151 ILE A CA 1
ATOM 1159 C C . ILE A 1 151 ? 6.158 -3.839 -1.952 1.00 88.25 151 ILE A C 1
ATOM 1161 O O . ILE A 1 151 ? 4.979 -3.972 -1.625 1.00 88.25 151 ILE A O 1
ATOM 1165 N N . ILE A 1 152 ? 6.863 -2.740 -1.667 1.00 91.62 152 ILE A N 1
ATOM 1166 C CA . ILE A 1 152 ? 6.324 -1.634 -0.864 1.00 91.62 152 ILE A CA 1
ATOM 1167 C C . ILE A 1 152 ? 5.156 -0.968 -1.595 1.00 91.62 152 ILE A C 1
ATOM 1169 O O . ILE A 1 152 ? 4.097 -0.764 -1.004 1.00 91.62 152 ILE A O 1
ATOM 1173 N N . GLY A 1 153 ? 5.311 -0.684 -2.888 1.00 92.31 153 GLY A N 1
ATOM 1174 C CA . GLY A 1 153 ? 4.253 -0.090 -3.697 1.00 92.31 153 GLY A CA 1
ATOM 1175 C C . GLY A 1 153 ? 3.027 -0.991 -3.819 1.00 92.31 153 GLY A C 1
ATOM 1176 O O . GLY A 1 153 ? 1.903 -0.524 -3.630 1.00 92.31 153 GLY A O 1
ATOM 1177 N N . ASN A 1 154 ? 3.224 -2.299 -4.031 1.00 90.44 154 ASN A N 1
ATOM 1178 C CA . ASN A 1 154 ? 2.118 -3.256 -4.053 1.00 90.44 154 ASN A CA 1
ATOM 1179 C C . ASN A 1 154 ? 1.398 -3.333 -2.693 1.00 90.44 154 ASN A C 1
ATOM 1181 O O . ASN A 1 154 ? 0.169 -3.335 -2.653 1.00 90.44 154 ASN A O 1
ATOM 1185 N N . PHE A 1 155 ? 2.140 -3.333 -1.579 1.00 92.81 155 PHE A N 1
ATOM 1186 C CA . PHE A 1 155 ? 1.567 -3.285 -0.230 1.00 92.81 155 PHE A CA 1
ATOM 1187 C C . PHE A 1 155 ? 0.720 -2.023 -0.016 1.00 92.81 155 PHE A C 1
ATOM 1189 O O . PHE A 1 155 ? -0.432 -2.131 0.400 1.00 92.81 155 PHE A O 1
ATOM 1196 N N . ILE A 1 156 ? 1.245 -0.843 -0.361 1.00 94.62 156 ILE A N 1
ATOM 1197 C CA . ILE A 1 156 ? 0.518 0.431 -0.244 1.00 94.62 156 ILE A CA 1
ATOM 1198 C C . ILE A 1 156 ? -0.742 0.422 -1.118 1.00 94.62 156 ILE A C 1
ATOM 1200 O O . ILE A 1 156 ? -1.809 0.841 -0.666 1.00 94.62 156 ILE A O 1
ATOM 1204 N N . ALA A 1 157 ? -0.648 -0.078 -2.354 1.00 91.81 157 ALA A N 1
ATOM 1205 C CA . ALA A 1 157 ? -1.792 -0.196 -3.251 1.00 91.81 157 ALA A CA 1
ATOM 1206 C C . ALA A 1 157 ? -2.877 -1.115 -2.668 1.00 91.81 157 ALA A C 1
ATOM 1208 O O . ALA A 1 157 ? -4.053 -0.755 -2.668 1.00 91.81 157 ALA A O 1
ATOM 1209 N N . ASN A 1 158 ? -2.493 -2.270 -2.121 1.00 90.75 158 ASN A N 1
ATOM 1210 C CA . ASN A 1 158 ? -3.424 -3.212 -1.498 1.00 90.75 158 ASN A CA 1
ATOM 1211 C C . ASN A 1 158 ? -4.048 -2.643 -0.220 1.00 90.75 158 ASN A C 1
ATOM 1213 O O . ASN A 1 158 ? -5.249 -2.794 -0.016 1.00 90.75 158 ASN A O 1
ATOM 1217 N N . LEU A 1 159 ? -3.269 -1.931 0.599 1.00 91.25 159 LEU A N 1
ATOM 1218 C CA . LEU A 1 159 ? -3.770 -1.239 1.783 1.00 91.25 159 LEU A CA 1
ATOM 1219 C C . LEU A 1 159 ? -4.809 -0.178 1.403 1.00 91.25 159 LEU A C 1
ATOM 1221 O O . LEU A 1 159 ? -5.878 -0.122 2.001 1.00 91.25 159 LEU A O 1
ATOM 1225 N N . LYS A 1 160 ? -4.544 0.627 0.367 1.00 91.62 160 LYS A N 1
ATOM 1226 C CA . LYS A 1 160 ? -5.506 1.622 -0.125 1.00 91.62 160 LYS A CA 1
ATOM 1227 C C . LYS A 1 160 ? -6.788 0.974 -0.663 1.00 91.62 160 LYS A C 1
ATOM 1229 O O . LYS A 1 160 ? -7.873 1.472 -0.373 1.00 91.62 160 LYS A O 1
ATOM 1234 N N . VAL A 1 161 ? -6.690 -0.149 -1.379 1.00 89.06 161 VAL A N 1
ATOM 1235 C CA . VAL A 1 161 ? -7.874 -0.928 -1.794 1.00 89.06 161 VAL A CA 1
ATOM 1236 C C . VAL A 1 161 ? -8.647 -1.444 -0.576 1.00 89.06 161 VAL A C 1
ATOM 1238 O O . VAL A 1 161 ? -9.868 -1.324 -0.540 1.00 89.06 161 VAL A O 1
ATOM 1241 N N . ALA A 1 162 ? -7.957 -1.967 0.442 1.00 87.50 162 ALA A N 1
ATOM 1242 C CA . ALA A 1 162 ? -8.581 -2.450 1.675 1.00 87.50 162 ALA A CA 1
ATOM 1243 C C . ALA A 1 162 ? -9.300 -1.335 2.459 1.00 87.50 162 ALA A C 1
ATOM 1245 O O . ALA A 1 162 ? -10.309 -1.603 3.106 1.00 87.50 162 ALA A O 1
ATOM 1246 N N . LEU A 1 163 ? -8.822 -0.090 2.354 1.00 88.31 163 LEU A N 1
ATOM 1247 C CA . LEU A 1 163 ? -9.471 1.115 2.887 1.00 88.31 163 LEU A CA 1
ATOM 1248 C C . LEU A 1 163 ? -10.623 1.636 2.001 1.00 88.31 163 LEU A C 1
ATOM 1250 O O . LEU A 1 163 ? -11.264 2.625 2.343 1.00 88.31 163 LEU A O 1
ATOM 1254 N N . GLY A 1 164 ? -10.911 0.981 0.871 1.00 87.38 164 GLY A N 1
ATOM 1255 C CA . GLY A 1 164 ? -12.030 1.314 -0.014 1.00 87.38 164 GLY A CA 1
ATOM 1256 C C . GLY A 1 164 ? -11.733 2.372 -1.082 1.00 87.38 164 GLY A C 1
ATOM 1257 O O . GLY A 1 164 ? -12.676 2.877 -1.695 1.00 87.38 164 GLY A O 1
ATOM 1258 N N . HIS A 1 165 ? -10.463 2.717 -1.319 1.00 90.50 165 HIS A N 1
ATOM 1259 C CA . HIS A 1 165 ? -10.067 3.619 -2.405 1.00 90.50 165 HIS A CA 1
ATOM 1260 C C . HIS A 1 165 ? -10.104 2.924 -3.775 1.00 90.50 165 HIS A C 1
ATOM 1262 O O . HIS A 1 165 ? -9.832 1.728 -3.897 1.00 90.50 165 HIS A O 1
ATOM 1268 N N . GLU A 1 166 ? -10.354 3.702 -4.830 1.00 91.94 166 GLU A N 1
ATOM 1269 C CA . GLU A 1 166 ? -10.163 3.259 -6.213 1.00 91.94 166 GLU A CA 1
ATOM 1270 C C . GLU A 1 166 ? -8.682 3.431 -6.573 1.00 91.94 166 GLU A C 1
ATOM 1272 O O . GLU A 1 166 ? -8.181 4.554 -6.648 1.00 91.94 166 GLU A O 1
ATOM 1277 N N . VAL A 1 167 ? -7.951 2.326 -6.748 1.00 92.00 167 VAL A N 1
ATOM 1278 C CA . VAL A 1 167 ? -6.491 2.361 -6.923 1.00 92.00 167 VAL A CA 1
ATOM 1279 C C . VAL A 1 167 ? -6.086 2.017 -8.350 1.00 92.00 167 VAL A C 1
ATOM 1281 O O . VAL A 1 167 ? -6.279 0.892 -8.812 1.00 92.00 167 VAL A O 1
ATOM 1284 N N . THR A 1 168 ? -5.418 2.961 -9.008 1.00 91.50 168 THR A N 1
ATOM 1285 C CA . THR A 1 168 ? -4.735 2.757 -10.288 1.00 91.50 168 THR A CA 1
ATOM 1286 C C . THR A 1 168 ? -3.255 2.485 -10.033 1.00 91.50 168 THR A C 1
ATOM 1288 O O . THR A 1 168 ? -2.529 3.344 -9.538 1.00 91.50 168 THR A O 1
ATOM 1291 N N . ARG A 1 169 ? -2.794 1.276 -10.368 1.00 90.81 169 ARG A N 1
ATOM 1292 C CA . ARG A 1 169 ? -1.374 0.894 -10.276 1.00 90.81 169 ARG A CA 1
ATOM 1293 C C . ARG A 1 169 ? -0.658 1.274 -11.566 1.00 90.81 169 ARG A C 1
ATOM 1295 O O . ARG A 1 169 ? -1.106 0.861 -12.643 1.00 90.81 169 ARG A O 1
ATOM 1302 N N . ILE A 1 170 ? 0.443 2.013 -11.464 1.00 89.56 170 ILE A N 1
ATOM 1303 C CA . ILE A 1 170 ? 1.266 2.440 -12.602 1.00 89.56 170 ILE A CA 1
ATOM 1304 C C . ILE A 1 170 ? 2.674 1.864 -12.466 1.00 89.56 170 ILE A C 1
ATOM 1306 O O . ILE A 1 170 ? 3.256 1.876 -11.387 1.00 89.56 170 ILE A O 1
ATOM 1310 N N . ASN A 1 171 ? 3.201 1.363 -13.580 1.00 86.38 171 ASN A N 1
ATOM 1311 C CA . ASN A 1 171 ? 4.606 1.018 -13.727 1.00 86.38 171 ASN A CA 1
ATOM 1312 C C . ASN A 1 171 ? 5.197 1.984 -14.755 1.00 86.38 171 ASN A C 1
ATOM 1314 O O . ASN A 1 171 ? 4.865 1.892 -15.938 1.00 86.38 171 ASN A O 1
ATOM 1318 N N . TYR A 1 172 ? 5.974 2.958 -14.294 1.00 89.00 172 TYR A N 1
ATOM 1319 C CA . TYR A 1 172 ? 6.538 4.004 -15.137 1.00 89.00 172 TYR A CA 1
ATOM 1320 C C . TYR A 1 172 ? 7.926 3.567 -15.600 1.00 89.00 172 TYR A C 1
ATOM 1322 O O . TYR A 1 172 ? 8.943 3.907 -15.001 1.00 89.00 172 TYR A O 1
ATOM 1330 N N . LEU A 1 173 ? 7.960 2.728 -16.636 1.00 85.56 173 LEU A N 1
ATOM 1331 C CA . LEU A 1 173 ? 9.213 2.156 -17.124 1.00 85.56 173 LEU A CA 1
ATOM 1332 C C . LEU A 1 173 ? 10.172 3.271 -17.543 1.00 85.56 173 LEU A C 1
ATOM 1334 O O . LEU A 1 173 ? 9.782 4.199 -18.247 1.00 85.56 173 LEU A O 1
ATOM 1338 N N . GLY A 1 174 ? 11.437 3.139 -17.151 1.00 85.19 174 GLY A N 1
ATOM 1339 C CA . GLY A 1 174 ? 12.519 3.948 -17.698 1.00 85.19 174 GLY A CA 1
ATOM 1340 C C . GLY A 1 174 ? 12.838 3.466 -19.107 1.00 85.19 174 GLY A C 1
ATOM 1341 O O . GLY A 1 174 ? 13.796 2.715 -19.293 1.00 85.19 174 GLY A O 1
ATOM 1342 N N . ASP A 1 175 ? 11.986 3.826 -20.066 1.00 83.44 175 ASP A N 1
ATOM 1343 C CA . ASP A 1 175 ? 12.029 3.363 -21.451 1.00 83.44 175 ASP A CA 1
ATOM 1344 C C . ASP A 1 175 ? 12.397 4.459 -22.465 1.00 83.44 175 ASP A C 1
ATOM 1346 O O . ASP A 1 175 ? 12.419 4.201 -23.663 1.00 83.44 175 ASP A O 1
ATOM 1350 N N . TRP A 1 176 ? 12.734 5.664 -22.003 1.00 85.25 176 TRP A N 1
ATOM 1351 C CA . TRP A 1 176 ? 13.073 6.798 -22.862 1.00 85.25 176 TRP A CA 1
ATOM 1352 C C . TRP A 1 176 ? 14.299 7.554 -22.341 1.00 85.25 176 TRP A C 1
ATOM 1354 O O . TRP A 1 176 ? 14.412 7.816 -21.143 1.00 85.25 176 TRP A O 1
ATOM 1364 N N . GLY A 1 177 ? 15.233 7.897 -23.234 1.00 85.25 177 GLY A N 1
ATOM 1365 C CA . GLY A 1 177 ? 16.428 8.688 -22.921 1.00 85.25 177 GLY A CA 1
ATOM 1366 C C . GLY A 1 177 ? 17.720 8.153 -23.545 1.00 85.25 177 GLY A C 1
ATOM 1367 O O . GLY A 1 177 ? 17.739 7.130 -24.228 1.00 85.25 177 GLY A O 1
ATOM 1368 N N . MET A 1 178 ? 18.843 8.807 -23.237 1.00 84.00 178 MET A N 1
ATOM 1369 C CA . MET A 1 178 ? 20.172 8.485 -23.789 1.00 84.00 178 MET A CA 1
ATOM 1370 C C . MET A 1 178 ? 20.620 7.028 -23.604 1.00 84.00 178 MET A C 1
ATOM 1372 O O . MET A 1 178 ? 21.410 6.517 -24.396 1.00 84.00 178 MET A O 1
ATOM 1376 N N . GLN A 1 179 ? 20.110 6.334 -22.585 1.00 82.56 179 GLN A N 1
ATOM 1377 C CA . GLN A 1 179 ? 20.391 4.910 -22.377 1.00 82.56 179 GLN A CA 1
ATOM 1378 C C . GLN A 1 179 ? 19.809 4.036 -23.497 1.00 82.56 179 GLN A C 1
ATOM 1380 O O . GLN A 1 179 ? 20.425 3.034 -23.848 1.00 82.56 179 GLN A O 1
ATOM 1385 N N . PHE A 1 180 ? 18.691 4.445 -24.109 1.00 85.00 180 PHE A N 1
ATOM 1386 C CA . PHE A 1 180 ? 18.154 3.813 -25.315 1.00 85.00 180 PHE A CA 1
ATOM 1387 C C . PHE A 1 180 ? 18.953 4.158 -26.560 1.00 85.00 180 PHE A C 1
ATOM 1389 O O . PHE A 1 180 ? 19.162 3.278 -27.385 1.00 85.00 180 PHE A O 1
ATOM 1396 N N . GLY A 1 181 ? 19.457 5.390 -26.666 1.00 88.88 181 GLY A N 1
ATOM 1397 C CA . GLY A 1 181 ? 20.419 5.758 -27.707 1.00 88.88 181 GLY A CA 1
ATOM 1398 C C . GLY A 1 181 ? 21.627 4.823 -27.713 1.00 88.88 181 GLY A C 1
ATOM 1399 O O . GLY A 1 181 ? 21.976 4.232 -28.733 1.00 88.88 181 GLY A O 1
ATOM 1400 N N . LEU A 1 182 ? 22.210 4.613 -26.532 1.00 88.44 182 LEU A N 1
ATOM 1401 C CA . LEU A 1 182 ? 23.349 3.719 -26.351 1.00 88.44 182 LEU A CA 1
ATOM 1402 C C . LEU A 1 182 ? 22.986 2.246 -26.599 1.00 88.44 182 LEU A C 1
ATOM 1404 O O . LEU A 1 182 ? 23.755 1.525 -27.229 1.00 88.44 182 LEU A O 1
ATOM 1408 N N . LEU A 1 183 ? 21.816 1.799 -26.133 1.00 89.44 183 LEU A N 1
ATOM 1409 C CA . LEU A 1 183 ? 21.337 0.434 -26.351 1.00 89.44 183 LEU A CA 1
ATOM 1410 C C . LEU A 1 183 ? 21.037 0.157 -27.831 1.00 89.44 183 LEU A C 1
ATOM 1412 O O . LEU A 1 183 ? 21.347 -0.929 -28.307 1.00 89.44 183 LEU A O 1
ATOM 1416 N N . GLY A 1 184 ? 20.485 1.127 -28.563 1.00 90.38 184 GLY A N 1
ATOM 1417 C CA . GLY A 1 184 ? 20.214 1.032 -29.997 1.00 90.38 184 GLY A CA 1
ATOM 1418 C C . GLY A 1 184 ? 21.495 0.871 -30.811 1.00 90.38 184 GLY A C 1
ATOM 1419 O O . GLY A 1 184 ? 21.610 -0.073 -31.590 1.00 90.38 184 GLY A O 1
ATOM 1420 N N . VAL A 1 185 ? 22.498 1.720 -30.560 1.00 90.69 185 VAL A N 1
ATOM 1421 C CA . VAL A 1 185 ? 23.831 1.593 -31.182 1.00 90.69 185 VAL A CA 1
ATOM 1422 C C . VAL A 1 185 ? 24.502 0.279 -30.786 1.00 90.69 185 VAL A C 1
ATOM 1424 O O . VAL A 1 185 ? 25.020 -0.436 -31.641 1.00 90.69 185 VAL A O 1
ATOM 1427 N N . GLY A 1 186 ? 24.448 -0.083 -29.503 1.00 90.88 186 GLY A N 1
ATOM 1428 C CA . GLY A 1 186 ? 24.979 -1.354 -29.021 1.00 90.88 186 GLY A CA 1
ATOM 1429 C C . GLY A 1 186 ? 24.323 -2.549 -29.706 1.00 90.88 186 GLY A C 1
ATOM 1430 O O . GLY A 1 186 ? 25.008 -3.501 -30.065 1.00 90.88 186 GLY A O 1
ATOM 1431 N N . PHE A 1 187 ? 23.013 -2.503 -29.943 1.00 92.25 187 PHE A N 1
ATOM 1432 C CA . PHE A 1 187 ? 22.295 -3.586 -30.605 1.00 92.25 187 PHE A CA 1
ATOM 1433 C C . PHE A 1 187 ? 22.631 -3.678 -32.098 1.00 92.25 187 PHE A C 1
ATOM 1435 O O . PHE A 1 187 ? 22.656 -4.772 -32.647 1.00 92.25 187 PHE A O 1
ATOM 1442 N N . GLN A 1 188 ? 22.956 -2.568 -32.760 1.00 90.44 188 GLN A N 1
ATOM 1443 C CA . GLN A 1 188 ? 23.455 -2.612 -34.139 1.00 90.44 188 GLN A CA 1
ATOM 1444 C C . GLN A 1 188 ? 24.819 -3.314 -34.247 1.00 90.44 188 GLN A C 1
ATOM 1446 O O . GLN A 1 188 ? 25.094 -3.937 -35.268 1.00 90.44 188 GLN A O 1
ATOM 1451 N N . GLN A 1 189 ? 25.657 -3.235 -33.208 1.00 89.00 189 GLN A N 1
ATOM 1452 C CA . GLN A 1 189 ? 27.002 -3.826 -33.203 1.00 89.00 189 GLN A CA 1
ATOM 1453 C C . GLN A 1 189 ? 27.044 -5.250 -32.629 1.00 89.00 189 GLN A C 1
ATOM 1455 O O . GLN A 1 189 ? 27.754 -6.109 -33.144 1.00 89.00 189 GLN A O 1
ATOM 1460 N N . PHE A 1 190 ? 26.294 -5.498 -31.555 1.00 90.62 190 PHE A N 1
ATOM 1461 C CA . PHE A 1 190 ? 26.368 -6.718 -30.741 1.00 90.62 190 PHE A CA 1
ATOM 1462 C C . PHE A 1 190 ? 25.014 -7.430 -30.599 1.00 90.62 190 PHE A C 1
ATOM 1464 O O . PHE A 1 190 ? 24.893 -8.419 -29.872 1.00 90.62 190 PHE A O 1
ATOM 1471 N N . GLY A 1 191 ? 23.963 -6.897 -31.225 1.00 90.19 191 GLY A N 1
ATOM 1472 C CA . GLY A 1 191 ? 22.610 -7.423 -31.123 1.00 90.19 191 GLY A CA 1
ATOM 1473 C C . GLY A 1 191 ? 22.409 -8.706 -31.921 1.00 90.19 191 GLY A C 1
ATOM 1474 O O . GLY A 1 191 ? 22.993 -8.918 -32.977 1.00 90.19 191 GLY A O 1
ATOM 1475 N N . ASP A 1 192 ? 21.523 -9.553 -31.411 1.00 92.50 192 ASP A N 1
ATOM 1476 C CA . ASP A 1 192 ? 21.119 -10.815 -32.007 1.00 92.50 192 ASP A CA 1
ATOM 1477 C C . ASP A 1 192 ? 19.597 -10.906 -31.856 1.00 92.50 192 ASP A C 1
ATOM 1479 O O . ASP A 1 192 ? 19.058 -10.859 -30.744 1.00 92.50 192 ASP A O 1
ATOM 1483 N N . LYS A 1 193 ? 18.895 -10.979 -32.991 1.00 89.62 193 LYS A N 1
ATOM 1484 C CA . LYS A 1 193 ? 17.428 -10.992 -33.025 1.00 89.62 193 LYS A CA 1
ATOM 1485 C C . LYS A 1 193 ? 16.839 -12.270 -32.434 1.00 89.62 193 LYS A C 1
ATOM 1487 O O . LYS A 1 193 ? 15.747 -12.220 -31.873 1.00 89.62 193 LYS A O 1
ATOM 1492 N N . GLU A 1 194 ? 17.536 -13.398 -32.520 1.00 90.75 194 GLU A N 1
ATOM 1493 C CA . GLU A 1 194 ? 17.042 -14.658 -31.965 1.00 90.75 194 GLU A CA 1
ATOM 1494 C C . GLU A 1 194 ? 17.183 -14.663 -30.441 1.00 90.75 194 GLU A C 1
ATOM 1496 O O . GLU A 1 194 ? 16.227 -14.994 -29.733 1.00 90.75 194 GLU A O 1
ATOM 1501 N N . LYS A 1 195 ? 18.307 -14.157 -29.916 1.00 89.88 195 LYS A N 1
ATOM 1502 C CA . LYS A 1 195 ? 18.479 -13.963 -28.465 1.00 89.88 195 LYS A CA 1
ATOM 1503 C C . LYS A 1 195 ? 17.512 -12.937 -27.884 1.00 89.88 195 LYS A C 1
ATOM 1505 O O . LYS A 1 195 ? 17.036 -13.120 -26.763 1.00 89.88 195 LYS A O 1
ATOM 1510 N N . LEU A 1 196 ? 17.188 -11.882 -28.637 1.00 87.19 196 LEU A N 1
ATOM 1511 C CA . LEU A 1 196 ? 16.181 -10.902 -28.229 1.00 87.19 196 LEU A CA 1
ATOM 1512 C C . LEU A 1 196 ? 14.799 -11.551 -28.054 1.00 87.19 196 LEU A C 1
ATOM 1514 O O . LEU A 1 196 ? 14.097 -11.232 -27.099 1.00 87.19 196 LEU A O 1
ATOM 1518 N N . LYS A 1 197 ? 14.423 -12.501 -28.918 1.00 87.75 197 LYS A N 1
ATOM 1519 C CA . LYS A 1 197 ? 13.149 -13.228 -28.797 1.00 87.75 197 LYS A CA 1
ATOM 1520 C C . LYS A 1 197 ? 13.149 -14.231 -27.645 1.00 87.75 197 LYS A C 1
ATOM 1522 O O . LYS A 1 197 ? 12.134 -14.358 -26.960 1.00 87.75 197 LYS A O 1
ATOM 1527 N N . SER A 1 198 ? 14.247 -14.966 -27.448 1.00 88.00 198 SER A N 1
ATOM 1528 C CA . SER A 1 198 ? 14.310 -16.039 -26.448 1.00 88.00 198 SER A CA 1
ATOM 1529 C C . SER A 1 198 ? 14.531 -15.519 -25.024 1.00 88.00 198 SER A C 1
ATOM 1531 O O . SER A 1 198 ? 13.899 -16.009 -24.091 1.00 88.00 198 SER A O 1
ATOM 1533 N N . SER A 1 199 ? 15.411 -14.525 -24.860 1.00 86.38 199 SER A N 1
ATOM 1534 C CA . SER A 1 199 ? 15.882 -14.025 -23.561 1.00 86.38 199 SER A CA 1
ATOM 1535 C C . SER A 1 199 ? 16.109 -12.502 -23.591 1.00 86.38 199 SER A C 1
ATOM 1537 O O . SER A 1 199 ? 17.237 -12.042 -23.385 1.00 86.38 199 SER A O 1
ATOM 1539 N N . PRO A 1 200 ? 15.055 -11.690 -23.805 1.00 86.00 200 PRO A N 1
ATOM 1540 C CA . PRO A 1 200 ? 15.180 -10.264 -24.112 1.00 86.00 200 PRO A CA 1
ATOM 1541 C C . PRO A 1 200 ? 15.940 -9.467 -23.055 1.00 86.00 200 PRO A C 1
ATOM 1543 O O . PRO A 1 200 ? 16.933 -8.823 -23.372 1.00 86.00 200 PRO A O 1
ATOM 1546 N N . LEU A 1 201 ? 15.528 -9.539 -21.783 1.00 84.00 201 LEU A N 1
ATOM 1547 C CA . LEU A 1 201 ? 16.166 -8.757 -20.715 1.00 84.00 201 LEU A CA 1
ATOM 1548 C C . LEU A 1 201 ? 17.636 -9.139 -20.503 1.00 84.00 201 LEU A C 1
ATOM 1550 O O . LEU A 1 201 ? 18.454 -8.292 -20.145 1.00 84.00 201 LEU A O 1
ATOM 1554 N N . GLN A 1 202 ? 17.972 -10.416 -20.697 1.00 87.19 202 GLN A N 1
ATOM 1555 C CA . GLN A 1 202 ? 19.348 -10.882 -20.579 1.00 87.19 202 GLN A CA 1
ATOM 1556 C C . GLN A 1 202 ? 20.187 -10.348 -21.739 1.00 87.19 202 GLN A C 1
ATOM 1558 O O . GLN A 1 202 ? 21.209 -9.713 -21.496 1.00 87.19 202 GLN A O 1
ATOM 1563 N N . HIS A 1 203 ? 19.725 -10.543 -22.975 1.00 90.31 203 HIS A N 1
ATOM 1564 C CA . HIS A 1 203 ? 20.443 -10.107 -24.168 1.00 90.31 203 HIS A CA 1
ATOM 1565 C C . HIS A 1 203 ? 20.605 -8.582 -24.218 1.00 90.31 203 HIS A C 1
ATOM 1567 O O . HIS A 1 203 ? 21.703 -8.085 -24.445 1.00 90.31 203 HIS A O 1
ATOM 1573 N N . LEU A 1 204 ? 19.554 -7.815 -23.904 1.00 88.38 204 LEU A N 1
ATOM 1574 C CA . LEU A 1 204 ? 19.641 -6.352 -23.813 1.00 88.38 204 LEU A CA 1
ATOM 1575 C C . LEU A 1 204 ? 20.641 -5.906 -22.737 1.00 88.38 204 LEU A C 1
ATOM 1577 O O . LEU A 1 204 ? 21.412 -4.975 -22.963 1.00 88.38 204 LEU A O 1
ATOM 1581 N N . SER A 1 205 ? 20.692 -6.596 -21.594 1.00 86.44 205 SER A N 1
ATOM 1582 C CA . SER A 1 205 ? 21.696 -6.322 -20.564 1.00 86.44 205 SER A CA 1
ATOM 1583 C C . SER A 1 205 ? 23.114 -6.675 -21.024 1.00 86.44 205 SER A C 1
ATOM 1585 O O . SER A 1 205 ? 24.050 -5.967 -20.660 1.00 86.44 205 SER A O 1
ATOM 1587 N N . GLU A 1 206 ? 23.299 -7.754 -21.785 1.00 88.81 206 GLU A N 1
ATOM 1588 C CA . GLU A 1 206 ? 24.598 -8.145 -22.348 1.00 88.81 206 GLU A CA 1
ATOM 1589 C C . GLU A 1 206 ? 25.087 -7.103 -23.357 1.00 88.81 206 GLU A C 1
ATOM 1591 O O . GLU A 1 206 ? 26.222 -6.639 -23.248 1.00 88.81 206 GLU A O 1
ATOM 1596 N N . VAL A 1 207 ? 24.214 -6.674 -24.271 1.00 90.38 207 VAL A N 1
ATOM 1597 C CA . VAL A 1 207 ? 24.489 -5.602 -25.236 1.00 90.38 207 VAL A CA 1
ATOM 1598 C C . VAL A 1 207 ? 24.844 -4.304 -24.515 1.00 90.38 207 VAL A C 1
ATOM 1600 O O . VAL A 1 207 ? 25.861 -3.691 -24.832 1.00 90.38 207 VAL A O 1
ATOM 1603 N N . TYR A 1 208 ? 24.062 -3.913 -23.502 1.00 87.25 208 TYR A N 1
ATOM 1604 C CA . TYR A 1 208 ? 24.334 -2.718 -22.702 1.00 87.25 208 TYR A CA 1
ATOM 1605 C C . TYR A 1 208 ? 25.713 -2.785 -22.032 1.00 87.25 208 TYR A C 1
ATOM 1607 O O . TYR A 1 208 ? 26.464 -1.812 -22.044 1.00 87.25 208 TYR A O 1
ATOM 1615 N N . VAL A 1 209 ? 26.085 -3.931 -21.457 1.00 87.31 209 VAL A N 1
ATOM 1616 C CA . VAL A 1 209 ? 27.400 -4.111 -20.826 1.00 87.31 209 VAL A CA 1
ATOM 1617 C C . VAL A 1 209 ? 28.526 -4.055 -21.859 1.00 87.31 209 VAL A C 1
ATOM 1619 O O . VAL A 1 209 ? 29.553 -3.443 -21.582 1.00 87.31 209 VAL A O 1
ATOM 1622 N N . GLN A 1 210 ? 28.350 -4.662 -23.035 1.00 88.38 210 GLN A N 1
ATOM 1623 C CA . GLN A 1 210 ? 29.358 -4.661 -24.098 1.00 88.38 210 GLN A CA 1
ATOM 1624 C C . GLN A 1 210 ? 29.620 -3.251 -24.630 1.00 88.38 210 GLN A C 1
ATOM 1626 O O . GLN A 1 210 ? 30.772 -2.824 -24.662 1.00 88.38 210 GLN A O 1
ATOM 1631 N N . ILE A 1 211 ? 28.568 -2.487 -24.940 1.00 86.69 211 ILE A N 1
ATOM 1632 C CA . ILE A 1 211 ? 28.721 -1.120 -25.458 1.00 86.69 211 ILE A CA 1
ATOM 1633 C C . ILE A 1 211 ? 29.272 -0.144 -24.405 1.00 86.69 211 ILE A C 1
ATOM 1635 O O . ILE A 1 211 ? 29.967 0.800 -24.756 1.00 86.69 211 ILE A O 1
ATOM 1639 N N . ASN A 1 212 ? 29.026 -0.381 -23.108 1.00 83.31 212 ASN A N 1
ATOM 1640 C CA . ASN A 1 212 ? 29.641 0.410 -22.030 1.00 83.31 212 ASN A CA 1
ATOM 1641 C C . ASN A 1 212 ? 31.099 0.012 -21.733 1.00 83.31 212 ASN A C 1
ATOM 1643 O O . ASN A 1 212 ? 31.820 0.794 -21.118 1.00 83.31 212 ASN A O 1
ATOM 1647 N N . LYS A 1 213 ? 31.522 -1.205 -22.103 1.00 81.25 213 LYS A N 1
ATOM 1648 C CA . LYS A 1 213 ? 32.902 -1.695 -21.928 1.00 81.25 213 LYS A CA 1
ATOM 1649 C C . LYS A 1 213 ? 33.801 -1.398 -23.122 1.00 81.25 213 LYS A C 1
ATOM 1651 O O . LYS A 1 213 ? 35.017 -1.352 -22.942 1.00 81.25 213 LYS A O 1
ATOM 1656 N N . ALA A 1 214 ? 33.231 -1.245 -24.317 1.00 68.62 214 ALA A N 1
ATOM 1657 C CA . ALA A 1 214 ? 33.966 -0.751 -25.471 1.00 68.62 214 ALA A CA 1
ATOM 1658 C C . ALA A 1 214 ? 34.639 0.583 -25.094 1.00 68.62 214 ALA A C 1
ATOM 1660 O O . ALA A 1 214 ? 34.034 1.364 -24.351 1.00 68.62 214 ALA A O 1
ATOM 1661 N N . PRO A 1 215 ? 35.890 0.841 -25.526 1.00 63.44 215 PRO A N 1
ATOM 1662 C CA . PRO A 1 215 ? 36.541 2.114 -25.252 1.00 63.44 215 PRO A CA 1
ATOM 1663 C C . PRO A 1 215 ? 35.593 3.213 -25.716 1.00 63.44 215 PRO A C 1
ATOM 1665 O O . PRO A 1 215 ? 35.194 3.222 -26.876 1.00 63.44 215 PRO A O 1
ATOM 1668 N N . ALA A 1 216 ? 35.167 4.062 -24.779 1.00 61.81 216 ALA A N 1
ATOM 1669 C CA . ALA A 1 216 ? 34.192 5.113 -25.022 1.00 61.81 216 ALA A CA 1
ATOM 1670 C C . ALA A 1 216 ? 34.825 6.193 -25.902 1.00 61.81 216 ALA A C 1
ATOM 1672 O O . ALA A 1 216 ? 35.175 7.274 -25.429 1.00 61.81 216 ALA A O 1
ATOM 1673 N N . ASP A 1 217 ? 35.019 5.874 -27.175 1.00 67.19 217 ASP A N 1
ATOM 1674 C CA . ASP A 1 217 ? 35.424 6.830 -28.172 1.00 67.19 217 ASP A CA 1
ATOM 1675 C C . ASP A 1 217 ? 34.315 7.883 -28.312 1.00 67.19 217 ASP A C 1
ATOM 1677 O O . ASP A 1 217 ? 33.118 7.621 -28.144 1.00 67.19 217 ASP A O 1
ATOM 1681 N N . GLU A 1 218 ? 34.717 9.127 -28.571 1.00 71.94 218 GLU A N 1
ATOM 1682 C CA . GLU A 1 218 ? 33.792 10.243 -28.825 1.00 71.94 218 GLU A CA 1
ATOM 1683 C C . GLU A 1 218 ? 32.730 9.867 -29.878 1.00 71.94 218 GLU A C 1
ATOM 1685 O O . GLU A 1 218 ? 31.582 10.315 -29.818 1.00 71.94 218 GLU A O 1
ATOM 1690 N N . ASN A 1 219 ? 33.085 8.957 -30.790 1.00 81.81 219 ASN A N 1
ATOM 1691 C CA . ASN A 1 219 ? 32.210 8.425 -31.819 1.00 81.81 219 ASN A CA 1
ATOM 1692 C C . ASN A 1 219 ? 31.016 7.629 -31.257 1.00 81.81 219 ASN A C 1
ATOM 1694 O O . ASN A 1 219 ? 29.884 7.903 -31.645 1.00 81.81 219 ASN A O 1
ATOM 1698 N N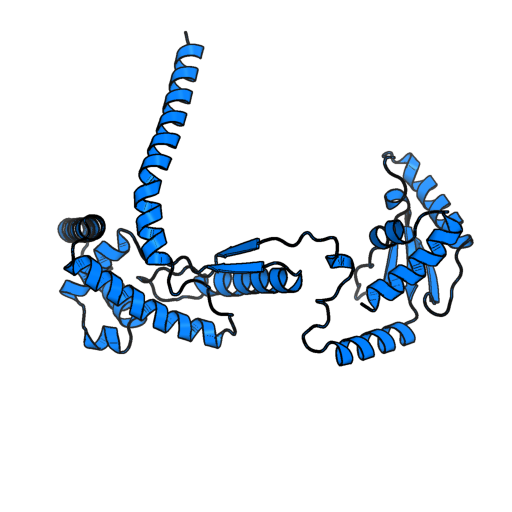 . THR A 1 220 ? 31.202 6.710 -30.301 1.00 81.88 220 THR A N 1
ATOM 1699 C CA . THR A 1 220 ? 30.087 5.933 -29.719 1.00 81.88 220 THR A CA 1
ATOM 1700 C C . THR A 1 220 ? 29.074 6.828 -29.003 1.00 81.88 220 THR A C 1
ATOM 1702 O O . THR A 1 220 ? 27.862 6.651 -29.146 1.00 81.88 220 THR A O 1
ATOM 1705 N N . LYS A 1 221 ? 29.546 7.843 -28.267 1.00 83.44 221 LYS A N 1
ATOM 1706 C CA . LYS A 1 221 ? 28.659 8.825 -27.618 1.00 83.44 221 LYS A CA 1
ATOM 1707 C C . LYS A 1 221 ? 27.889 9.651 -28.644 1.00 83.44 221 LYS A C 1
ATOM 1709 O O . LYS A 1 221 ? 26.704 9.912 -28.438 1.00 83.44 221 LYS A O 1
ATOM 1714 N N . LYS A 1 222 ? 28.547 10.058 -29.733 1.00 87.50 222 LYS A N 1
ATOM 1715 C CA . LYS A 1 222 ? 27.912 10.787 -30.834 1.00 87.50 222 LYS A CA 1
ATOM 1716 C C . LYS A 1 222 ? 26.837 9.938 -31.512 1.00 87.50 222 LYS A C 1
ATOM 1718 O O . LYS A 1 222 ? 25.704 10.390 -31.615 1.00 87.50 222 LYS A O 1
ATOM 1723 N N . LEU A 1 223 ? 27.147 8.686 -31.846 1.00 88.81 223 LEU A N 1
ATOM 1724 C CA . LEU A 1 223 ? 26.191 7.744 -32.430 1.00 88.81 223 LEU A CA 1
ATOM 1725 C C . LEU A 1 223 ? 24.990 7.497 -31.510 1.00 88.81 223 LEU A C 1
ATOM 1727 O O . LEU A 1 223 ? 23.858 7.451 -31.982 1.00 88.81 223 LEU A O 1
ATOM 1731 N N . ALA A 1 224 ? 25.207 7.375 -30.196 1.00 89.44 224 ALA A N 1
ATOM 1732 C CA . ALA A 1 224 ? 24.119 7.206 -29.235 1.00 89.44 224 ALA A CA 1
ATOM 1733 C C . ALA A 1 224 ? 23.207 8.443 -29.178 1.00 89.44 224 ALA A C 1
ATOM 1735 O O . ALA A 1 224 ? 21.987 8.298 -29.093 1.00 89.44 224 ALA A O 1
ATOM 1736 N N . LYS A 1 225 ? 23.785 9.652 -29.250 1.00 90.00 225 LYS A N 1
ATOM 1737 C CA . LYS A 1 225 ? 23.023 10.909 -29.339 1.00 90.00 225 LYS A CA 1
ATOM 1738 C C . LYS A 1 225 ? 22.249 10.990 -30.649 1.00 90.00 225 LYS A C 1
ATOM 1740 O O . LYS A 1 225 ? 21.074 11.327 -30.621 1.00 90.00 225 LYS A O 1
ATOM 1745 N N . ASP A 1 226 ? 22.872 10.627 -31.766 1.00 91.88 226 ASP A N 1
ATOM 1746 C CA . ASP A 1 226 ? 22.224 10.618 -33.078 1.00 91.88 226 ASP A CA 1
ATOM 1747 C C . ASP A 1 226 ? 21.075 9.605 -33.139 1.00 91.88 226 ASP A C 1
ATOM 1749 O O . ASP A 1 226 ? 20.015 9.912 -33.678 1.00 91.88 226 ASP A O 1
ATOM 1753 N N . PHE A 1 227 ? 21.243 8.416 -32.552 1.00 90.31 227 PHE A N 1
ATOM 1754 C CA . PHE A 1 227 ? 20.167 7.430 -32.444 1.00 90.31 227 PHE A CA 1
ATOM 1755 C C . PHE A 1 227 ? 19.016 7.949 -31.577 1.00 90.31 227 PHE A C 1
ATOM 1757 O O . PHE A 1 227 ? 17.853 7.803 -31.942 1.00 90.31 227 PHE A O 1
ATOM 1764 N N . PHE A 1 228 ? 19.326 8.566 -30.433 1.00 90.38 228 PHE A N 1
ATOM 1765 C CA . PHE A 1 228 ? 18.297 9.130 -29.565 1.00 90.38 228 PHE A CA 1
ATOM 1766 C C . PHE A 1 228 ? 17.562 10.302 -30.229 1.00 90.38 228 PHE A C 1
ATOM 1768 O O . PHE A 1 228 ? 16.338 10.333 -30.200 1.00 90.38 228 PHE A O 1
ATOM 1775 N N . ARG A 1 229 ? 18.275 11.181 -30.940 1.00 91.38 229 ARG A N 1
ATOM 1776 C CA . ARG A 1 229 ? 17.667 12.239 -31.755 1.00 91.38 229 ARG A CA 1
ATOM 1777 C C . ARG A 1 229 ? 16.705 11.663 -32.796 1.00 91.38 229 ARG A C 1
ATOM 1779 O O . ARG A 1 229 ? 15.590 12.146 -32.921 1.00 91.38 229 ARG A O 1
ATOM 1786 N N . LYS A 1 230 ? 17.090 10.588 -33.495 1.00 91.06 230 LYS A N 1
ATOM 1787 C CA . LYS A 1 230 ? 16.194 9.885 -34.432 1.00 91.06 230 LYS A CA 1
ATOM 1788 C C . LYS A 1 230 ? 14.933 9.342 -33.749 1.00 91.06 230 LYS A C 1
ATOM 1790 O O . LYS A 1 230 ? 13.860 9.408 -34.337 1.00 91.06 230 LYS A O 1
ATOM 1795 N N . LEU A 1 231 ? 15.038 8.834 -32.516 1.00 88.06 231 LEU A N 1
ATOM 1796 C CA . LEU A 1 231 ? 13.863 8.433 -31.728 1.00 88.06 231 LEU A CA 1
ATOM 1797 C C . LEU A 1 231 ? 12.936 9.623 -31.430 1.00 88.06 231 LEU A C 1
ATOM 1799 O O . LEU A 1 231 ? 11.723 9.484 -31.565 1.00 88.06 231 LEU A O 1
ATOM 1803 N N . GLU A 1 232 ? 13.489 10.777 -31.047 1.00 86.75 232 GLU A N 1
ATOM 1804 C CA . GLU A 1 232 ? 12.726 12.008 -30.775 1.00 86.75 232 GLU A CA 1
ATOM 1805 C C . GLU A 1 232 ? 12.085 12.595 -32.043 1.00 86.75 232 GLU A C 1
ATOM 1807 O O . GLU A 1 232 ? 1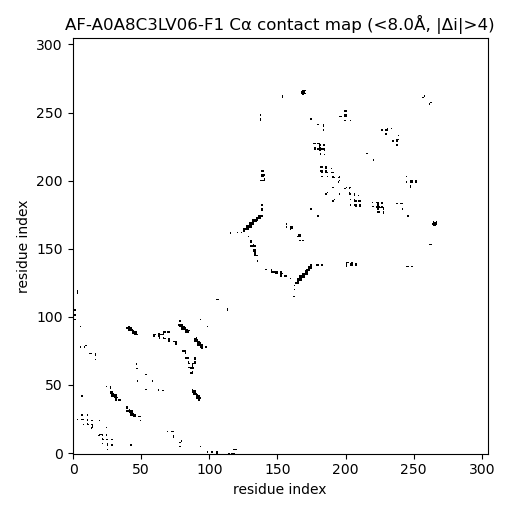0.961 13.091 -32.009 1.00 86.75 232 GLU A O 1
ATOM 1812 N N . GLU A 1 233 ? 12.762 12.466 -33.182 1.00 90.19 233 GLU A N 1
ATOM 1813 C CA . GLU A 1 233 ? 12.279 12.858 -34.512 1.00 90.19 233 GLU A CA 1
ATOM 1814 C C . GLU A 1 233 ? 11.301 11.839 -35.125 1.00 90.19 233 GLU A C 1
ATOM 1816 O O . GLU A 1 233 ? 10.836 12.032 -36.245 1.00 90.19 233 GLU A O 1
ATOM 1821 N N . HIS A 1 234 ? 10.934 10.788 -34.383 1.00 87.62 234 HIS A N 1
ATOM 1822 C CA . HIS A 1 234 ? 9.984 9.755 -34.801 1.00 87.62 234 HIS A CA 1
ATOM 1823 C C . HIS A 1 234 ? 10.421 8.948 -36.036 1.00 87.62 234 HIS A C 1
ATOM 1825 O O . HIS A 1 234 ? 9.581 8.484 -36.809 1.00 87.62 234 HIS A O 1
ATOM 1831 N N . ASP A 1 235 ? 11.727 8.733 -36.208 1.00 93.12 235 ASP A N 1
ATOM 1832 C CA . ASP A 1 235 ? 12.258 7.838 -37.238 1.00 93.12 235 ASP A CA 1
ATOM 1833 C C . ASP A 1 235 ? 11.657 6.429 -37.094 1.00 93.12 235 ASP A C 1
ATOM 1835 O O . ASP A 1 235 ? 11.704 5.815 -36.022 1.00 93.12 235 ASP A O 1
ATOM 1839 N N . GLU A 1 236 ? 11.089 5.902 -38.182 1.00 92.19 236 GLU A N 1
ATOM 1840 C CA . GLU A 1 236 ? 10.344 4.639 -38.157 1.00 92.19 236 GLU A CA 1
ATOM 1841 C C . GLU A 1 236 ? 11.207 3.454 -37.711 1.00 92.19 236 GLU A C 1
ATOM 1843 O O . GLU A 1 236 ? 10.741 2.589 -36.962 1.00 92.19 236 GLU A O 1
ATOM 1848 N N . GLN A 1 237 ? 12.473 3.408 -38.136 1.00 88.62 237 GLN A N 1
ATOM 1849 C CA . GLN A 1 237 ? 13.371 2.304 -37.799 1.00 88.62 237 GLN A CA 1
ATOM 1850 C C . GLN A 1 237 ? 13.766 2.356 -36.325 1.00 88.62 237 GLN A C 1
ATOM 1852 O O . GLN A 1 237 ? 13.727 1.332 -35.635 1.00 88.62 237 GLN A O 1
ATOM 1857 N N . ALA A 1 238 ? 14.105 3.546 -35.829 1.00 87.94 238 ALA A N 1
ATOM 1858 C CA . ALA A 1 238 ? 14.443 3.754 -34.430 1.00 87.94 238 ALA A CA 1
ATOM 1859 C C . ALA A 1 238 ? 13.244 3.429 -33.521 1.00 87.94 238 ALA A C 1
ATOM 1861 O O . ALA A 1 238 ? 13.384 2.648 -32.575 1.00 87.94 238 ALA A O 1
ATOM 1862 N N . LEU A 1 239 ? 12.052 3.949 -33.840 1.00 89.38 239 LEU A N 1
ATOM 1863 C CA . LEU A 1 239 ? 10.826 3.683 -33.083 1.00 89.38 239 LEU A CA 1
ATOM 1864 C C . LEU A 1 239 ? 10.433 2.207 -33.104 1.00 89.38 239 LEU A C 1
ATOM 1866 O O . LEU A 1 239 ? 10.012 1.679 -32.073 1.00 89.38 239 LEU A O 1
ATOM 1870 N N . SER A 1 240 ? 10.576 1.529 -34.246 1.00 90.88 240 SER A N 1
ATOM 1871 C CA . SER A 1 240 ? 10.297 0.094 -34.344 1.00 90.88 240 SER A CA 1
ATOM 1872 C C . SER A 1 240 ? 11.211 -0.710 -33.420 1.00 90.88 240 SER A C 1
ATOM 1874 O O . SER A 1 240 ? 10.733 -1.598 -32.714 1.00 90.88 240 SER A O 1
ATOM 1876 N N . LEU A 1 241 ? 12.507 -0.385 -33.383 1.00 88.69 241 LEU A N 1
ATOM 1877 C CA . LEU A 1 241 ? 13.468 -1.076 -32.524 1.00 88.69 241 LEU A CA 1
ATOM 1878 C C . LEU A 1 241 ? 13.199 -0.807 -31.036 1.00 88.69 241 LEU A C 1
ATOM 1880 O O . LEU A 1 241 ? 13.190 -1.731 -30.224 1.00 88.69 241 LEU A O 1
ATOM 1884 N N . TRP A 1 242 ? 12.915 0.449 -30.678 1.00 89.38 242 TRP A N 1
ATOM 1885 C CA . TRP A 1 242 ? 12.516 0.823 -29.320 1.00 89.38 242 TRP A CA 1
ATOM 1886 C C . TRP A 1 242 ? 11.263 0.068 -28.865 1.00 89.38 242 TRP A C 1
ATOM 1888 O O . TRP A 1 242 ? 11.240 -0.502 -27.770 1.00 89.38 242 TRP A O 1
ATOM 1898 N N . LYS A 1 243 ? 10.237 0.028 -29.721 1.00 89.75 243 LYS A N 1
ATOM 1899 C CA . LYS A 1 243 ? 8.984 -0.674 -29.449 1.00 89.75 243 LYS A CA 1
ATOM 1900 C C . LYS A 1 243 ? 9.223 -2.159 -29.214 1.00 89.75 243 LYS A C 1
ATOM 1902 O O . LYS A 1 243 ? 8.689 -2.712 -28.260 1.00 89.75 243 LYS A O 1
ATOM 1907 N N . GLU A 1 244 ? 10.057 -2.788 -30.036 1.00 89.69 244 GLU A N 1
ATOM 1908 C CA . GLU A 1 244 ? 10.401 -4.201 -29.896 1.00 89.69 244 GLU A CA 1
ATOM 1909 C C . GLU A 1 244 ? 11.077 -4.484 -28.544 1.00 89.69 244 GLU A C 1
ATOM 1911 O O . GLU A 1 244 ? 10.639 -5.367 -27.801 1.00 89.69 244 GLU A O 1
ATOM 1916 N N . PHE A 1 245 ? 12.082 -3.685 -28.161 1.00 88.69 245 PHE A N 1
ATOM 1917 C CA . PHE A 1 245 ? 12.739 -3.810 -26.853 1.00 88.69 245 PHE A CA 1
ATOM 1918 C C . PHE A 1 245 ? 11.747 -3.654 -25.703 1.00 88.69 245 PHE A C 1
ATOM 1920 O O . PHE A 1 245 ? 11.764 -4.425 -24.738 1.00 88.69 245 PHE A O 1
ATOM 1927 N N . ARG A 1 246 ? 10.867 -2.661 -25.814 1.00 87.12 246 ARG A N 1
ATOM 1928 C CA . ARG A 1 246 ? 9.847 -2.353 -24.821 1.00 87.12 246 ARG A CA 1
ATOM 1929 C C . ARG A 1 246 ? 8.820 -3.471 -24.668 1.00 87.12 246 ARG A C 1
ATOM 1931 O O . ARG A 1 246 ? 8.594 -3.927 -23.548 1.00 87.12 246 ARG A O 1
ATOM 1938 N N . ASP A 1 247 ? 8.252 -3.956 -25.765 1.00 88.69 247 ASP A N 1
ATOM 1939 C CA . ASP A 1 247 ? 7.210 -4.986 -25.763 1.00 88.69 247 ASP A CA 1
ATOM 1940 C C . ASP A 1 247 ? 7.739 -6.310 -25.191 1.00 88.69 247 ASP A C 1
ATOM 1942 O O . ASP A 1 247 ? 7.096 -6.928 -24.331 1.00 88.69 247 ASP A O 1
ATOM 1946 N N . PHE A 1 248 ? 8.952 -6.718 -25.579 1.00 87.44 248 PHE A N 1
ATOM 1947 C CA . PHE A 1 248 ? 9.591 -7.901 -25.002 1.00 87.44 248 PHE A CA 1
ATOM 1948 C C . PHE A 1 248 ? 9.873 -7.752 -23.503 1.00 87.44 248 PHE A C 1
ATOM 1950 O O . PHE A 1 248 ? 9.685 -8.700 -22.734 1.00 87.44 248 PHE A O 1
ATOM 1957 N N . SER A 1 249 ? 10.277 -6.561 -23.070 1.00 84.69 249 SER A N 1
ATOM 1958 C CA . SER A 1 249 ? 10.594 -6.299 -21.666 1.00 84.69 249 SER A CA 1
ATOM 1959 C C . SER A 1 249 ? 9.339 -6.269 -20.800 1.00 84.69 249 SER A C 1
ATOM 1961 O O . SER A 1 249 ? 9.317 -6.876 -19.731 1.00 84.69 249 SER A O 1
ATOM 1963 N N . ILE A 1 250 ? 8.251 -5.665 -21.288 1.00 84.69 250 ILE A N 1
ATOM 1964 C CA . ILE A 1 250 ? 6.935 -5.687 -20.634 1.00 84.69 250 ILE A CA 1
ATOM 1965 C C . ILE A 1 250 ? 6.444 -7.125 -20.455 1.00 84.69 250 ILE A C 1
ATOM 1967 O O . ILE A 1 250 ? 5.946 -7.475 -19.380 1.00 84.69 250 ILE A O 1
ATOM 1971 N N . LYS A 1 251 ? 6.597 -7.975 -21.478 1.00 85.50 251 LYS A N 1
ATOM 1972 C CA . LYS A 1 251 ? 6.201 -9.387 -21.404 1.00 85.50 251 LYS A CA 1
ATOM 1973 C C . LYS A 1 251 ? 6.955 -10.124 -20.296 1.00 85.50 251 LYS A C 1
ATOM 1975 O O . LYS A 1 251 ? 6.334 -10.826 -19.496 1.00 85.50 251 LYS A O 1
ATOM 1980 N N . GLU A 1 252 ? 8.266 -9.923 -20.205 1.00 82.88 252 GLU A N 1
ATOM 1981 C CA . GLU A 1 252 ? 9.090 -10.581 -19.191 1.00 82.88 252 GLU A CA 1
ATOM 1982 C C . GLU A 1 252 ? 8.844 -10.020 -17.780 1.00 82.88 252 GLU A C 1
ATOM 1984 O O . GLU A 1 252 ? 8.678 -10.785 -16.828 1.00 82.88 252 GLU A O 1
ATOM 1989 N N . TYR A 1 253 ? 8.699 -8.701 -17.624 1.00 83.62 253 TYR A N 1
ATOM 1990 C CA . TYR A 1 253 ? 8.316 -8.105 -16.341 1.00 83.62 253 TYR A CA 1
ATOM 1991 C C . TYR A 1 253 ? 6.945 -8.587 -15.870 1.00 83.62 253 TYR A C 1
ATOM 1993 O O . TYR A 1 253 ? 6.781 -8.915 -14.696 1.00 83.62 253 TYR A O 1
ATOM 2001 N N . THR A 1 254 ? 5.973 -8.720 -16.776 1.00 82.00 254 THR A N 1
ATOM 2002 C CA . THR A 1 254 ? 4.650 -9.276 -16.450 1.00 82.00 254 THR A CA 1
ATOM 2003 C C . THR A 1 254 ? 4.775 -10.687 -15.866 1.00 82.00 254 THR A C 1
ATOM 2005 O O . THR A 1 254 ? 4.102 -11.012 -14.885 1.00 82.00 254 THR A O 1
ATOM 2008 N N . ARG A 1 255 ? 5.679 -11.515 -16.410 1.00 81.12 255 ARG A N 1
ATOM 2009 C CA . ARG A 1 255 ? 5.982 -12.852 -15.876 1.00 81.12 255 ARG A CA 1
ATOM 2010 C C . ARG A 1 255 ? 6.575 -12.776 -14.467 1.00 81.12 255 ARG A C 1
ATOM 2012 O O . ARG A 1 255 ? 6.111 -13.491 -13.581 1.00 81.12 255 ARG A O 1
ATOM 2019 N N . ILE A 1 256 ? 7.550 -11.891 -14.248 1.00 80.19 256 ILE A N 1
ATOM 2020 C CA . ILE A 1 256 ? 8.202 -11.687 -12.943 1.00 80.19 256 ILE A CA 1
ATOM 2021 C C . ILE A 1 256 ? 7.192 -11.211 -11.887 1.00 80.19 256 ILE A C 1
ATOM 2023 O O . ILE A 1 256 ? 7.150 -11.763 -10.787 1.00 80.19 256 ILE A O 1
ATOM 2027 N N . TYR A 1 257 ? 6.346 -10.230 -12.211 1.00 80.94 257 TYR A N 1
ATOM 2028 C CA . TYR A 1 257 ? 5.363 -9.688 -11.271 1.00 80.94 257 TYR A CA 1
ATOM 2029 C C . TYR A 1 257 ? 4.256 -10.684 -10.921 1.00 80.94 257 TYR A C 1
ATOM 2031 O O . TYR A 1 257 ? 3.802 -10.713 -9.776 1.00 80.94 257 TYR A O 1
ATOM 2039 N N . LYS A 1 258 ? 3.855 -11.542 -11.869 1.00 77.31 258 LYS A N 1
ATOM 2040 C CA . LYS A 1 258 ? 2.856 -12.591 -11.620 1.00 77.31 258 LYS A CA 1
ATOM 2041 C C . LYS A 1 258 ? 3.323 -13.584 -10.552 1.00 77.31 258 LYS A C 1
ATOM 2043 O O . LYS A 1 258 ? 2.523 -13.981 -9.711 1.00 77.31 258 LYS A O 1
ATOM 2048 N N . VAL A 1 259 ? 4.608 -13.946 -10.551 1.00 68.62 259 VAL A N 1
ATOM 2049 C CA . VAL A 1 259 ? 5.199 -14.830 -9.526 1.00 68.62 259 VAL A CA 1
ATOM 2050 C C . VAL A 1 259 ? 5.180 -14.180 -8.137 1.00 68.62 259 VAL A C 1
ATOM 2052 O O . VAL A 1 259 ? 5.065 -14.875 -7.135 1.00 68.62 259 VAL A O 1
ATOM 2055 N N . GLN A 1 260 ? 5.242 -12.850 -8.067 1.00 59.94 260 GLN A N 1
ATOM 2056 C CA . GLN A 1 260 ? 5.233 -12.090 -6.811 1.00 59.94 260 GLN A CA 1
ATOM 2057 C C . GLN A 1 260 ? 3.814 -11.750 -6.313 1.00 59.94 260 GLN A C 1
ATOM 2059 O O . GLN A 1 260 ? 3.665 -10.934 -5.404 1.00 59.94 260 GLN A O 1
ATOM 2064 N N . THR A 1 261 ? 2.768 -12.349 -6.900 1.00 68.81 261 THR A N 1
ATOM 2065 C CA . THR A 1 261 ? 1.352 -12.124 -6.538 1.00 68.81 261 THR A CA 1
ATOM 2066 C C . THR A 1 261 ? 0.952 -10.643 -6.613 1.00 68.81 261 THR A C 1
ATOM 2068 O O . THR A 1 261 ? 0.162 -10.132 -5.819 1.00 68.81 261 THR A O 1
ATOM 2071 N N . ILE A 1 262 ? 1.525 -9.912 -7.569 1.00 65.44 262 ILE A N 1
ATOM 2072 C CA . ILE A 1 262 ? 1.201 -8.504 -7.799 1.00 65.44 262 ILE A CA 1
ATOM 2073 C C . ILE A 1 262 ? -0.009 -8.439 -8.728 1.00 65.44 262 ILE A C 1
ATOM 2075 O O . ILE A 1 262 ? -0.036 -9.079 -9.782 1.00 65.44 262 ILE A O 1
ATOM 2079 N N . HIS A 1 263 ? -1.021 -7.659 -8.343 1.00 65.12 263 HIS A N 1
ATOM 2080 C CA . HIS A 1 263 ? -2.156 -7.380 -9.221 1.00 65.12 263 HIS A CA 1
ATOM 2081 C C . HIS A 1 263 ? -1.692 -6.626 -10.469 1.00 65.12 263 HIS A C 1
ATOM 2083 O O . HIS A 1 263 ? -0.795 -5.789 -10.394 1.00 65.12 263 HIS A O 1
ATOM 2089 N N . ALA A 1 264 ? -2.329 -6.902 -11.608 1.00 61.66 264 ALA A N 1
ATOM 2090 C CA . ALA A 1 264 ? -1.952 -6.310 -12.885 1.00 61.66 264 ALA A CA 1
ATOM 2091 C C . ALA A 1 264 ? -1.856 -4.775 -12.803 1.00 61.66 264 ALA A C 1
ATOM 2093 O O . ALA A 1 264 ? -2.724 -4.102 -12.237 1.00 61.66 264 ALA A O 1
ATOM 2094 N N . PHE A 1 265 ? -0.791 -4.224 -13.385 1.00 65.81 265 PHE A N 1
ATOM 2095 C CA . PHE A 1 265 ? -0.688 -2.790 -13.614 1.00 65.81 265 PHE A CA 1
ATOM 2096 C C . PHE A 1 265 ? -1.742 -2.363 -14.641 1.00 65.81 265 PHE A C 1
ATOM 2098 O O . PHE A 1 265 ? -1.970 -3.056 -15.630 1.00 65.81 265 PHE A O 1
ATOM 2105 N N . SER A 1 266 ? -2.359 -1.199 -14.429 1.00 56.88 266 SER A N 1
ATOM 2106 C CA . SER A 1 266 ? -3.343 -0.617 -15.363 1.00 56.88 266 SER A CA 1
ATOM 2107 C C . SER A 1 266 ? -2.735 -0.281 -16.733 1.00 56.88 266 SER A C 1
ATOM 2109 O O . SER A 1 266 ? -3.432 -0.143 -17.738 1.00 56.88 266 SER A O 1
ATOM 2111 N N . GLN A 1 267 ? -1.408 -0.176 -16.784 1.00 50.81 267 GLN A N 1
ATOM 2112 C CA . GLN A 1 267 ? -0.651 0.166 -17.971 1.00 50.81 267 GLN A CA 1
ATOM 2113 C C . GLN A 1 267 ? -0.209 -1.083 -18.737 1.00 50.81 267 GLN A C 1
ATOM 2115 O O . GLN A 1 267 ? 0.920 -1.541 -18.610 1.00 50.81 267 GLN A O 1
ATOM 2120 N N . GLN A 1 268 ? -1.086 -1.586 -19.603 1.00 47.12 268 GLN A N 1
ATOM 2121 C CA . GLN A 1 268 ? -0.645 -2.238 -20.846 1.00 47.12 268 GLN A CA 1
ATOM 2122 C C . GLN A 1 268 ? -0.939 -1.386 -22.096 1.00 47.12 268 GLN A C 1
ATOM 2124 O O . GLN A 1 268 ? -0.543 -1.763 -23.192 1.00 47.12 268 GLN A O 1
ATOM 2129 N N . ARG A 1 269 ? -1.579 -0.209 -21.965 1.00 37.94 269 ARG A N 1
ATOM 2130 C CA . ARG A 1 269 ? -1.972 0.634 -23.118 1.00 37.94 269 ARG A CA 1
ATOM 2131 C C . ARG A 1 269 ? -1.570 2.116 -23.079 1.00 37.94 269 ARG A C 1
ATOM 2133 O O . ARG A 1 269 ? -1.706 2.777 -24.099 1.00 37.94 269 ARG A O 1
ATOM 2140 N N . LEU A 1 270 ? -1.081 2.660 -21.961 1.00 38.97 270 LEU A N 1
ATOM 2141 C CA . LEU A 1 270 ? -1.048 4.124 -21.768 1.00 38.97 270 LEU A CA 1
ATOM 2142 C C . LEU A 1 270 ? 0.293 4.822 -22.030 1.00 38.97 270 LEU A C 1
ATOM 2144 O O . LEU A 1 270 ? 0.304 6.036 -22.194 1.00 38.97 270 LEU A O 1
ATOM 2148 N N . GLN A 1 271 ? 1.409 4.105 -22.128 1.00 44.72 271 GLN A N 1
ATOM 2149 C CA . GLN A 1 271 ? 2.718 4.760 -22.252 1.00 44.72 271 GLN A CA 1
ATOM 2150 C C . GLN A 1 271 ? 2.983 5.385 -23.629 1.00 44.72 271 GLN A C 1
ATOM 2152 O O . GLN A 1 271 ? 3.643 6.410 -23.683 1.00 44.72 271 GLN A O 1
ATOM 2157 N N . TYR A 1 272 ? 2.421 4.852 -24.725 1.00 39.94 272 TYR A N 1
ATOM 2158 C CA . TYR A 1 272 ? 2.496 5.546 -26.021 1.00 39.94 272 TYR A CA 1
ATOM 2159 C C . TYR A 1 272 ? 1.819 6.917 -25.925 1.00 39.94 272 TYR A C 1
ATOM 2161 O O . TYR A 1 272 ? 2.412 7.927 -26.279 1.00 39.94 272 TYR A O 1
ATOM 2169 N N . HIS A 1 273 ? 0.609 6.972 -25.362 1.00 36.78 273 HIS A N 1
ATOM 2170 C CA . HIS A 1 273 ? -0.124 8.228 -25.229 1.00 36.78 273 HIS A CA 1
ATOM 2171 C C . HIS A 1 273 ? 0.529 9.176 -24.210 1.00 36.78 273 HIS A C 1
ATOM 2173 O O . HIS A 1 273 ? 0.602 10.372 -24.467 1.00 36.78 273 HIS A O 1
ATOM 2179 N N . LEU A 1 274 ? 1.064 8.664 -23.094 1.00 36.91 274 LEU A N 1
ATOM 2180 C CA . LEU A 1 274 ? 1.786 9.474 -22.106 1.00 36.91 274 LEU A CA 1
ATOM 2181 C C . LEU A 1 274 ? 3.111 10.008 -22.639 1.00 36.91 274 LEU A C 1
ATOM 2183 O O . LEU A 1 274 ? 3.422 11.142 -22.327 1.00 36.91 274 LEU A O 1
ATOM 2187 N N . LEU A 1 275 ? 3.859 9.266 -23.456 1.00 43.09 275 LEU A N 1
ATOM 2188 C CA . LEU A 1 275 ? 5.095 9.776 -24.046 1.00 43.09 275 LEU A CA 1
ATOM 2189 C C . LEU A 1 275 ? 4.796 10.928 -25.016 1.00 43.09 275 LEU A C 1
ATOM 2191 O O . LEU A 1 275 ? 5.332 12.011 -24.822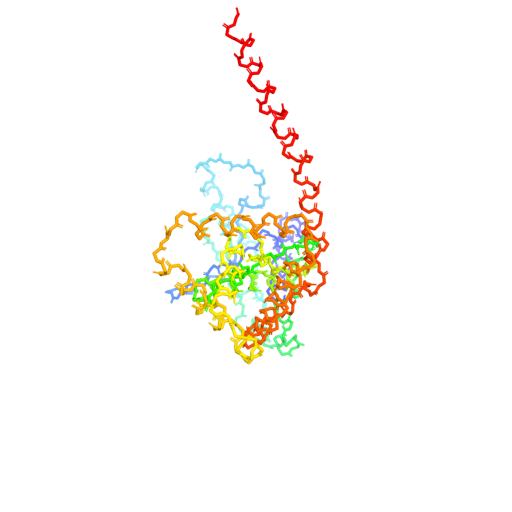 1.00 43.09 275 LEU A O 1
ATOM 2195 N N . TYR A 1 276 ? 3.843 10.742 -25.944 1.00 42.28 276 TYR A N 1
ATOM 2196 C CA . TYR A 1 276 ? 3.338 11.814 -26.817 1.00 42.28 276 TYR A CA 1
ATOM 2197 C C . TYR A 1 276 ? 2.806 13.013 -26.023 1.00 42.28 276 TYR A C 1
ATOM 2199 O O . TYR A 1 276 ? 3.018 14.153 -26.420 1.00 42.28 276 TYR A O 1
ATOM 2207 N N . THR A 1 277 ? 2.122 12.780 -24.899 1.00 37.62 277 THR A N 1
ATOM 2208 C CA . THR A 1 277 ? 1.551 13.853 -24.072 1.00 37.62 277 THR A CA 1
ATOM 2209 C C . THR A 1 277 ? 2.605 14.534 -23.200 1.00 37.62 277 THR A C 1
ATOM 2211 O O . THR A 1 277 ? 2.507 15.729 -22.977 1.00 37.62 277 THR A O 1
ATOM 2214 N N . VAL A 1 278 ? 3.610 13.820 -22.696 1.00 43.50 278 VAL A N 1
ATOM 2215 C CA . VAL A 1 278 ? 4.652 14.376 -21.826 1.00 43.50 278 VAL A CA 1
ATOM 2216 C C . VAL A 1 278 ? 5.666 15.149 -22.653 1.00 43.50 278 VAL A C 1
ATOM 2218 O O . VAL A 1 278 ? 5.945 16.274 -22.275 1.00 43.50 278 VAL A O 1
ATOM 2221 N N . THR A 1 279 ? 6.149 14.654 -23.797 1.00 47.59 279 THR A N 1
ATOM 2222 C CA . THR A 1 279 ? 7.056 15.448 -24.649 1.00 47.59 279 THR A CA 1
ATOM 2223 C C . THR A 1 279 ? 6.363 16.694 -25.205 1.00 47.59 279 THR A C 1
ATOM 2225 O O . THR A 1 279 ? 6.918 17.782 -25.106 1.00 47.59 279 THR A O 1
ATOM 2228 N N . SER A 1 280 ? 5.112 16.585 -25.673 1.00 49.62 280 SER A N 1
ATOM 2229 C CA . SER A 1 280 ? 4.356 17.753 -26.165 1.00 49.62 280 SER A CA 1
ATOM 2230 C C . SER A 1 280 ? 3.881 18.717 -25.069 1.00 49.62 280 SER A C 1
ATOM 2232 O O . SER A 1 280 ? 3.705 19.900 -25.349 1.00 49.62 280 SER A O 1
ATOM 2234 N N . ARG A 1 281 ? 3.672 18.262 -23.821 1.00 49.28 281 ARG A N 1
ATOM 2235 C CA . ARG A 1 281 ? 3.318 19.140 -22.683 1.00 49.28 281 ARG A CA 1
ATOM 2236 C C . ARG A 1 281 ? 4.517 19.625 -21.878 1.00 49.28 281 ARG A C 1
ATOM 2238 O O . ARG A 1 281 ? 4.367 20.589 -21.134 1.00 49.28 281 ARG A O 1
ATOM 2245 N N . MET A 1 282 ? 5.683 18.997 -22.007 1.00 53.25 282 MET A N 1
ATOM 2246 C CA . MET A 1 282 ? 6.900 19.446 -21.334 1.00 53.25 282 MET A CA 1
ATOM 2247 C C . MET A 1 282 ? 7.364 20.790 -21.864 1.00 53.25 282 MET A C 1
ATOM 2249 O O . MET A 1 282 ? 7.840 21.590 -21.075 1.00 53.25 282 MET A O 1
ATOM 2253 N N . GLU A 1 283 ? 7.176 21.070 -23.149 1.00 56.84 283 GLU A N 1
ATOM 2254 C CA . GLU A 1 283 ? 7.570 22.349 -23.732 1.00 56.84 283 GLU A CA 1
ATOM 2255 C C . GLU A 1 283 ? 6.734 23.530 -23.196 1.00 56.84 283 GLU A C 1
ATOM 2257 O O . GLU A 1 283 ? 7.332 24.467 -22.672 1.00 56.84 283 GLU A O 1
ATOM 2262 N N . PRO A 1 284 ? 5.387 23.464 -23.139 1.00 62.75 284 PRO A N 1
ATOM 2263 C CA . PRO A 1 284 ? 4.575 24.449 -22.419 1.00 62.75 284 PRO A CA 1
ATOM 2264 C C . PRO A 1 284 ? 4.919 24.588 -20.929 1.00 62.75 284 PRO A C 1
ATOM 2266 O O . PRO A 1 284 ? 4.935 25.696 -20.403 1.00 62.75 284 PRO A O 1
ATOM 2269 N N . VAL A 1 285 ? 5.200 23.480 -20.231 1.00 63.59 285 VAL A N 1
ATOM 2270 C CA . VAL A 1 285 ? 5.556 23.506 -18.800 1.00 63.59 285 VAL A CA 1
ATOM 2271 C C . VAL A 1 285 ? 6.944 24.114 -18.583 1.00 63.59 285 VAL A C 1
ATOM 2273 O O . VAL A 1 285 ? 7.123 24.910 -17.667 1.00 63.59 285 VAL A O 1
ATOM 2276 N N . ALA A 1 286 ? 7.918 23.789 -19.432 1.00 56.56 286 ALA A N 1
ATOM 2277 C CA . ALA A 1 286 ? 9.258 24.360 -19.392 1.00 56.56 286 ALA A CA 1
ATOM 2278 C C . ALA A 1 286 ? 9.232 25.854 -19.731 1.00 56.56 286 ALA A C 1
ATOM 2280 O O . ALA A 1 286 ? 9.873 26.634 -19.038 1.00 56.56 286 ALA A O 1
ATOM 2281 N N . GLN A 1 287 ? 8.451 26.266 -20.734 1.00 61.94 287 GLN A N 1
ATOM 2282 C CA . GLN A 1 287 ? 8.238 27.677 -21.066 1.00 61.94 287 GLN A CA 1
ATOM 2283 C C . GLN A 1 287 ? 7.569 28.439 -19.918 1.00 61.94 287 GLN A C 1
ATOM 2285 O O . GLN A 1 287 ? 7.982 29.551 -19.603 1.00 61.94 287 GLN A O 1
ATOM 2290 N N . HIS A 1 288 ? 6.579 27.835 -19.256 1.00 69.19 288 HIS A N 1
ATOM 2291 C CA . HIS A 1 288 ? 5.928 28.422 -18.086 1.00 69.19 288 HIS A CA 1
ATOM 2292 C C . HIS A 1 288 ? 6.906 28.603 -16.914 1.00 69.19 288 HIS A C 1
ATOM 2294 O O . HIS A 1 288 ? 7.025 29.705 -16.389 1.00 69.19 288 HIS A O 1
ATOM 2300 N N . LEU A 1 289 ? 7.672 27.562 -16.571 1.00 62.25 289 LEU A N 1
ATOM 2301 C CA . LEU A 1 289 ? 8.678 27.610 -15.503 1.00 62.25 289 LEU A CA 1
ATOM 2302 C C . LEU A 1 289 ? 9.838 28.567 -15.822 1.00 62.25 289 LEU A C 1
ATOM 2304 O O . LEU A 1 289 ? 10.318 29.263 -14.932 1.00 62.25 289 LEU A O 1
ATOM 2308 N N . MET A 1 290 ? 10.287 28.639 -17.082 1.00 59.75 290 MET A N 1
ATOM 2309 C CA . MET A 1 290 ? 11.278 29.636 -17.509 1.00 59.75 290 MET A CA 1
ATOM 2310 C C . MET A 1 290 ? 10.719 31.060 -17.433 1.00 59.75 290 MET A C 1
ATOM 2312 O O . MET A 1 290 ? 11.446 31.974 -17.055 1.00 59.75 290 MET A O 1
ATOM 2316 N N . GLY A 1 291 ? 9.436 31.254 -17.748 1.00 63.44 291 GLY A N 1
ATOM 2317 C CA . GLY A 1 291 ? 8.753 32.536 -17.586 1.00 63.44 291 GLY A CA 1
ATOM 2318 C C . GLY A 1 291 ? 8.684 32.987 -16.125 1.00 63.44 291 GLY A C 1
ATOM 2319 O O . GLY A 1 291 ? 8.970 34.146 -15.837 1.00 63.44 291 GLY A O 1
ATOM 2320 N N . GLU A 1 292 ? 8.378 32.074 -15.200 1.00 63.75 292 GLU A N 1
ATOM 2321 C CA . GLU A 1 292 ? 8.394 32.354 -13.756 1.00 63.75 292 GLU A CA 1
ATOM 2322 C C . GLU A 1 292 ? 9.807 32.678 -13.246 1.00 63.75 292 GLU A C 1
ATOM 2324 O O . GLU A 1 292 ? 9.983 33.633 -12.494 1.00 63.75 292 GLU A O 1
ATOM 2329 N N . LEU A 1 293 ? 10.832 31.952 -13.704 1.00 52.16 293 LEU A N 1
ATOM 2330 C CA . LEU A 1 293 ? 12.233 32.238 -13.370 1.00 52.16 293 LEU A CA 1
ATOM 2331 C C . LEU A 1 293 ? 12.692 33.610 -13.893 1.00 52.16 293 LEU A C 1
ATOM 2333 O O . LEU A 1 293 ? 13.314 34.365 -13.150 1.00 52.16 293 LEU A O 1
ATOM 2337 N N . CYS A 1 294 ? 12.343 33.971 -15.133 1.00 54.81 294 CYS A N 1
ATOM 2338 C CA . CYS A 1 294 ? 12.626 35.304 -15.673 1.00 54.81 294 CYS A CA 1
ATOM 2339 C C . CYS A 1 294 ? 11.879 36.417 -14.923 1.00 54.81 294 CYS A C 1
ATOM 2341 O O . CYS A 1 294 ? 12.425 37.507 -14.772 1.00 54.81 294 CYS A O 1
ATOM 2343 N N . ALA A 1 295 ? 10.653 36.168 -14.451 1.00 55.91 295 ALA A N 1
ATOM 2344 C CA . ALA A 1 295 ? 9.900 37.136 -13.653 1.00 55.91 295 ALA A CA 1
ATOM 2345 C C . ALA A 1 295 ? 10.559 37.385 -12.284 1.00 55.91 295 ALA A C 1
ATOM 2347 O O . ALA A 1 295 ? 10.667 38.535 -11.861 1.00 55.91 295 ALA A O 1
ATOM 2348 N N . ILE A 1 296 ? 11.074 36.330 -11.644 1.00 57.75 296 ILE A N 1
ATOM 2349 C CA . ILE A 1 296 ? 11.813 36.420 -10.376 1.00 57.75 296 ILE A CA 1
ATOM 2350 C C . ILE A 1 296 ? 13.127 37.202 -10.555 1.00 57.75 296 ILE A C 1
ATOM 2352 O O . ILE A 1 296 ? 13.430 38.079 -9.747 1.00 57.75 296 ILE A O 1
ATOM 2356 N N . ASP A 1 297 ? 13.884 36.958 -11.630 1.00 51.44 297 ASP A N 1
ATOM 2357 C CA . ASP A 1 297 ? 15.104 37.729 -11.929 1.00 51.44 297 ASP A CA 1
ATOM 2358 C C . ASP A 1 297 ? 14.799 39.210 -12.208 1.00 51.44 297 ASP A C 1
ATOM 2360 O O . ASP A 1 297 ? 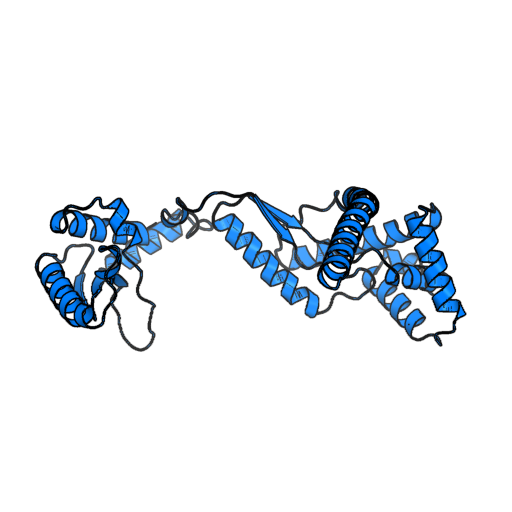15.557 40.099 -11.803 1.00 51.44 297 ASP A O 1
ATOM 2364 N N . HIS A 1 298 ? 13.668 39.506 -12.854 1.00 53.38 298 HIS A N 1
ATOM 2365 C CA . HIS A 1 298 ? 13.257 40.881 -13.120 1.00 53.38 298 HIS A CA 1
ATOM 2366 C C . HIS A 1 298 ? 12.857 41.620 -11.833 1.00 53.38 298 HIS A C 1
ATOM 2368 O O . HIS A 1 298 ? 13.238 42.781 -11.678 1.00 53.38 298 HIS A O 1
ATOM 2374 N N . GLU A 1 299 ? 12.173 40.947 -10.896 1.00 52.47 299 GLU A N 1
ATOM 2375 C CA . GLU A 1 299 ? 11.842 41.483 -9.566 1.00 52.47 299 GLU A CA 1
ATOM 2376 C C . GLU A 1 299 ? 13.097 41.749 -8.721 1.00 52.47 299 GLU A C 1
ATOM 2378 O O . GLU A 1 299 ? 13.224 42.826 -8.131 1.00 52.47 299 GLU A O 1
ATOM 2383 N N . ILE A 1 300 ? 14.066 40.824 -8.722 1.00 52.44 300 ILE A N 1
ATOM 2384 C CA . ILE A 1 300 ? 15.353 40.976 -8.018 1.00 52.44 300 ILE A CA 1
ATOM 2385 C C . ILE A 1 300 ? 16.176 42.133 -8.606 1.00 52.44 300 ILE A C 1
ATOM 2387 O O . ILE A 1 300 ? 16.850 42.857 -7.870 1.00 52.44 300 ILE A O 1
ATOM 2391 N N . THR A 1 301 ? 16.106 42.346 -9.922 1.00 52.78 301 THR A N 1
ATOM 2392 C CA . THR A 1 301 ? 16.810 43.451 -10.590 1.00 52.78 301 THR A CA 1
ATOM 2393 C C . THR A 1 301 ? 16.150 44.804 -10.293 1.00 52.78 301 THR A C 1
ATOM 2395 O O . THR A 1 301 ? 16.851 45.796 -10.116 1.00 52.78 301 THR A O 1
ATOM 2398 N N . THR A 1 302 ? 14.818 44.856 -10.162 1.00 54.72 302 THR A N 1
ATOM 2399 C CA . THR A 1 302 ? 14.086 46.079 -9.774 1.00 54.72 302 THR A CA 1
ATOM 2400 C C . THR A 1 302 ? 14.126 46.399 -8.279 1.00 54.72 302 THR A C 1
ATOM 2402 O O . THR A 1 302 ? 13.894 47.544 -7.920 1.00 54.72 302 THR A O 1
ATOM 2405 N N . MET A 1 303 ? 14.426 45.430 -7.406 1.00 49.88 303 MET A N 1
ATOM 2406 C CA . MET A 1 303 ? 14.636 45.670 -5.967 1.00 49.88 303 MET A CA 1
ATOM 2407 C C . MET A 1 303 ? 16.054 46.159 -5.621 1.00 49.88 303 MET A C 1
ATOM 2409 O O . MET A 1 303 ? 16.284 46.598 -4.497 1.00 49.88 303 MET A O 1
ATOM 2413 N N . ASN A 1 304 ? 17.000 46.077 -6.564 1.00 45.56 304 ASN A N 1
ATOM 2414 C CA . ASN A 1 304 ? 18.389 46.526 -6.403 1.00 45.56 304 ASN A CA 1
ATOM 2415 C C . ASN A 1 304 ? 18.695 47.860 -7.125 1.00 45.56 304 ASN A C 1
ATOM 2417 O O . ASN A 1 304 ? 19.866 48.220 -7.269 1.00 45.56 304 ASN A O 1
ATOM 2421 N N . LEU A 1 305 ? 17.658 48.584 -7.563 1.00 41.09 305 LEU A N 1
ATOM 2422 C CA . LEU A 1 305 ? 17.698 49.966 -8.065 1.00 41.09 305 LEU A CA 1
ATOM 2423 C C . LEU A 1 305 ? 16.871 50.865 -7.142 1.00 41.09 305 LEU A C 1
ATOM 2425 O O . LEU A 1 305 ? 17.305 52.018 -6.926 1.00 41.09 305 LEU A O 1
#

Organism: Chrysolophus pictus (NCBI:txid9089)

Radius of gyration: 30.58 Å; Cα contacts (8 Å, |Δi|>4): 336; chains: 1; bounding box: 62×67×78 Å

Mean predicted aligned error: 11.68 Å